Protein AF-A0A6I2Y6Q9-F1 (afdb_monomer_lite)

Secondary structure (DSSP, 8-state):
---------------HHHHHHHHHHHHHHHHHHHHHHH-TTSHHHHHHHHHHHHHHHTT---S-HHHHHHHHHHHHHHHHHHHHHHHHHHHHTT-SSS-SS--TTHHHHHHHHHHHHHHHH-TT--HHHHHHHHHHHHHHSTTHHHHS-TTSHHHHSPPPHHHHHHHHHHHT-B-TTS-BSS----TT---HHHHHHHHHS-HHHHHHS--PPPPHHHHHHHHHHHTGGG-

Radius of gyration: 20.03 Å; chains: 1; bounding box: 67×50×48 Å

Sequence (231 aa):
MSEFETAAAVGARATPSLAKDLQSRVKSLAADLRTSSDDPASEWGRELQAEYRTASERGRTGFSWSEWRDGEVDLAAVAWVLATVFIRFCEDNDLIDGPWITGEGRRHGQAADNETEFYRAEPSRNARDWLRAGFEALAALPAGKALLDRHNLVWRAPIGADAAQQLLSFWRTQNADGTLAYDFTDASLDTRFLGDLYQDLSDFAKKKYALLQTPVFVEEFILDRTLTPAI

Structure (mmCIF, N/CA/C/O backbone):
data_AF-A0A6I2Y6Q9-F1
#
_entry.id   AF-A0A6I2Y6Q9-F1
#
loop_
_atom_site.group_PDB
_atom_site.id
_atom_site.type_symbol
_atom_site.label_atom_id
_atom_site.label_alt_id
_atom_site.label_comp_id
_atom_site.label_asym_id
_atom_site.label_entity_id
_atom_site.label_seq_id
_atom_site.pdbx_PDB_ins_code
_atom_site.Cartn_x
_atom_site.Cartn_y
_atom_site.Cartn_z
_atom_site.occupancy
_atom_site.B_iso_or_equiv
_atom_site.auth_seq_id
_atom_site.auth_comp_id
_atom_site.auth_asym_id
_atom_site.auth_atom_id
_atom_site.pdbx_PDB_model_num
ATOM 1 N N . MET A 1 1 ? -45.417 -5.546 20.087 1.00 33.47 1 MET A N 1
ATOM 2 C CA . MET A 1 1 ? -45.430 -5.667 18.612 1.00 33.47 1 MET A CA 1
ATOM 3 C C . MET A 1 1 ? -45.178 -4.278 18.058 1.00 33.47 1 MET A C 1
ATOM 5 O O . MET A 1 1 ? -45.905 -3.397 18.474 1.00 33.47 1 MET A O 1
ATOM 9 N N . SER A 1 2 ? -44.237 -3.966 17.178 1.00 37.19 2 SER A N 1
ATOM 10 C CA . SER A 1 2 ? -43.049 -4.633 16.638 1.00 37.19 2 SER A CA 1
ATOM 11 C C . SER A 1 2 ? -42.462 -3.577 15.690 1.00 37.19 2 SER A C 1
ATOM 13 O O . SER A 1 2 ? -42.833 -3.558 14.523 1.00 37.19 2 SER A O 1
ATOM 15 N N . GLU A 1 3 ? -41.632 -2.663 16.187 1.00 33.34 3 GLU A N 1
ATOM 16 C CA . GLU A 1 3 ? -40.892 -1.710 15.345 1.00 33.34 3 GLU A CA 1
ATOM 17 C C . GLU A 1 3 ? -39.452 -2.214 15.221 1.00 33.34 3 GLU A C 1
ATOM 19 O O . GLU A 1 3 ? -38.539 -1.744 15.888 1.00 33.34 3 GLU A O 1
ATOM 24 N N . PHE A 1 4 ? -39.276 -3.263 14.416 1.00 35.34 4 PHE A N 1
ATOM 25 C CA . PHE A 1 4 ? -37.981 -3.606 13.834 1.00 35.34 4 PHE A CA 1
ATOM 26 C C . PHE A 1 4 ? -37.993 -3.055 12.414 1.00 35.34 4 PHE A C 1
ATOM 28 O O . PHE A 1 4 ? -38.345 -3.738 11.451 1.00 35.34 4 PHE A O 1
ATOM 35 N N . GLU A 1 5 ? -37.685 -1.767 12.314 1.00 34.59 5 GLU A N 1
ATOM 36 C CA . GLU A 1 5 ? -37.384 -1.127 11.046 1.00 34.59 5 GL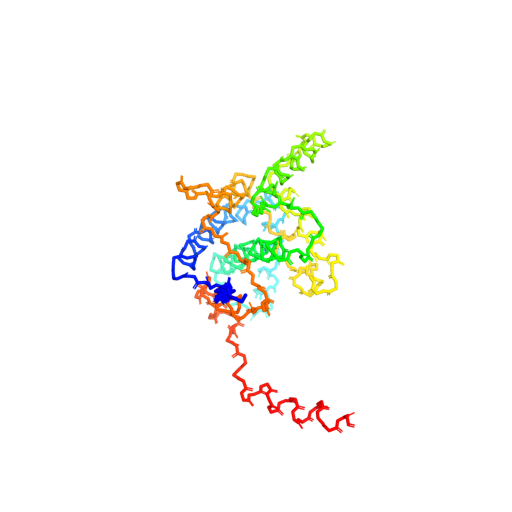U A CA 1
ATOM 37 C C . GLU A 1 5 ? -36.114 -1.791 10.505 1.00 34.59 5 GLU A C 1
ATOM 39 O O . GLU A 1 5 ? -35.052 -1.792 11.128 1.00 34.59 5 GLU A O 1
ATOM 44 N N . THR A 1 6 ? -36.278 -2.500 9.393 1.00 35.91 6 THR A N 1
ATOM 45 C CA . THR A 1 6 ? -35.225 -3.282 8.756 1.00 35.91 6 THR A CA 1
ATOM 46 C C . THR A 1 6 ? -34.225 -2.302 8.157 1.00 35.91 6 THR A C 1
ATOM 48 O O . THR A 1 6 ? -34.482 -1.728 7.100 1.00 35.91 6 THR A O 1
ATOM 51 N N . ALA A 1 7 ? -33.100 -2.085 8.841 1.00 35.91 7 ALA A N 1
ATOM 52 C CA . ALA A 1 7 ? -31.946 -1.417 8.260 1.00 35.91 7 ALA A CA 1
ATOM 53 C C . ALA A 1 7 ? -31.529 -2.217 7.019 1.00 35.91 7 ALA A C 1
ATOM 55 O O . ALA A 1 7 ? -31.051 -3.348 7.120 1.00 35.91 7 ALA A O 1
ATOM 56 N N . ALA A 1 8 ? -31.801 -1.667 5.838 1.00 34.16 8 ALA A N 1
ATOM 57 C CA . ALA A 1 8 ? -31.321 -2.228 4.590 1.00 34.16 8 ALA A CA 1
ATOM 58 C C . ALA A 1 8 ? -29.791 -2.299 4.669 1.00 34.16 8 ALA A C 1
ATOM 60 O O . ALA A 1 8 ? -29.143 -1.278 4.886 1.00 34.16 8 ALA A O 1
ATOM 61 N N . ALA A 1 9 ? -29.234 -3.502 4.524 1.00 38.25 9 ALA A N 1
ATOM 62 C CA . ALA A 1 9 ? -27.799 -3.718 4.446 1.00 38.25 9 ALA A CA 1
ATOM 63 C C . ALA A 1 9 ? -27.245 -2.905 3.267 1.00 38.25 9 ALA A C 1
ATOM 65 O O . ALA A 1 9 ? -27.446 -3.252 2.100 1.00 38.25 9 ALA A O 1
ATOM 66 N N . VAL A 1 10 ? -26.605 -1.777 3.566 1.00 43.25 10 VAL A N 1
ATOM 67 C CA . VAL A 1 10 ? -25.829 -1.027 2.585 1.00 43.25 10 VAL A CA 1
ATOM 68 C C . VAL A 1 10 ? -24.512 -1.781 2.465 1.00 43.25 10 VAL A C 1
ATOM 70 O O . VAL A 1 10 ? -23.636 -1.612 3.297 1.00 43.25 10 VAL A O 1
ATOM 73 N N . GLY A 1 11 ? -24.418 -2.683 1.485 1.00 46.94 11 GLY A N 1
ATOM 74 C CA . GLY A 1 11 ? -23.157 -3.361 1.178 1.00 46.94 11 GLY A CA 1
ATOM 75 C C . GLY A 1 11 ? -22.064 -2.353 0.819 1.00 46.94 11 GLY A C 1
ATOM 76 O O . GLY A 1 11 ? -22.367 -1.231 0.384 1.00 46.94 11 GLY A O 1
ATOM 77 N N . ALA A 1 12 ? -20.805 -2.754 0.974 1.00 55.62 12 ALA A N 1
ATOM 78 C CA . ALA A 1 12 ? -19.655 -1.919 0.662 1.00 55.62 12 ALA A CA 1
ATOM 79 C C . ALA A 1 12 ? -19.710 -1.531 -0.822 1.00 55.62 12 ALA A C 1
ATOM 81 O O . ALA A 1 12 ? -19.534 -2.353 -1.721 1.00 55.62 12 ALA A O 1
ATOM 82 N N . ARG A 1 13 ? -19.995 -0.258 -1.111 1.00 55.09 13 ARG A N 1
ATOM 83 C CA . ARG A 1 13 ? -20.011 0.255 -2.485 1.00 55.09 13 ARG A CA 1
ATOM 84 C C . ARG A 1 13 ? -18.780 1.106 -2.711 1.00 55.09 13 ARG A C 1
ATOM 86 O O . ARG A 1 13 ? -18.601 2.127 -2.049 1.00 55.09 13 ARG A O 1
ATOM 93 N N . ALA A 1 14 ? -17.988 0.747 -3.719 1.00 53.41 14 ALA A N 1
ATOM 94 C CA . ALA A 1 14 ? -17.041 1.680 -4.307 1.00 53.41 14 ALA A CA 1
ATOM 95 C C . ALA A 1 14 ? -17.833 2.871 -4.861 1.00 53.41 14 ALA A C 1
ATOM 97 O O . ALA A 1 14 ? -18.489 2.796 -5.901 1.00 53.41 14 ALA A O 1
ATOM 98 N N . THR A 1 15 ? -17.832 3.978 -4.128 1.00 64.12 15 THR A N 1
ATOM 99 C CA . THR A 1 15 ? -18.389 5.227 -4.632 1.00 64.12 15 THR A CA 1
ATOM 100 C C . THR A 1 15 ? -17.481 5.742 -5.753 1.00 64.12 15 THR A C 1
ATOM 102 O O . THR A 1 15 ? -16.261 5.568 -5.686 1.00 64.12 15 THR A O 1
ATOM 105 N N . PRO A 1 16 ? -18.017 6.421 -6.785 1.00 61.62 16 PRO A N 1
ATOM 106 C CA . PRO A 1 16 ? -17.189 7.039 -7.826 1.00 61.62 16 PRO A CA 1
ATOM 107 C C . PRO A 1 16 ? -16.109 7.990 -7.277 1.00 61.62 16 PRO A C 1
ATOM 109 O O . PRO A 1 16 ? -15.114 8.249 -7.952 1.00 61.62 16 PRO A O 1
ATOM 112 N N . SER A 1 17 ? -16.296 8.510 -6.057 1.00 82.19 17 SER A N 1
ATOM 113 C CA . SER A 1 17 ? -15.284 9.268 -5.319 1.00 82.19 17 SER A CA 1
ATOM 114 C C . SER A 1 17 ? -14.112 8.393 -4.870 1.00 82.19 17 SER A C 1
ATOM 116 O O . SER A 1 17 ? -12.978 8.737 -5.186 1.00 82.19 17 SER A O 1
ATOM 118 N N . LEU A 1 18 ? -14.356 7.230 -4.250 1.00 87.88 18 LEU A N 1
ATOM 119 C CA . LEU A 1 18 ? -13.289 6.340 -3.774 1.00 87.88 18 LEU A CA 1
ATOM 120 C C . LEU A 1 18 ? -12.337 5.929 -4.904 1.00 87.88 18 LEU A C 1
ATOM 122 O O . LEU A 1 18 ? -11.124 6.029 -4.745 1.00 87.88 18 LEU A O 1
ATOM 126 N N . ALA A 1 19 ? -12.864 5.501 -6.054 1.00 87.31 19 ALA A N 1
ATOM 127 C CA . ALA A 1 19 ? -12.026 5.078 -7.177 1.00 87.31 19 ALA A CA 1
ATOM 128 C C . ALA A 1 19 ? -11.101 6.212 -7.657 1.00 87.31 19 ALA A C 1
ATOM 130 O O . ALA A 1 19 ? -9.900 6.008 -7.834 1.00 87.31 19 ALA A O 1
ATOM 131 N N . LYS A 1 20 ? -11.632 7.436 -7.795 1.00 89.69 20 LYS A N 1
ATOM 132 C CA . LYS A 1 20 ? -10.838 8.626 -8.145 1.00 89.69 20 LYS A CA 1
ATOM 133 C C . LYS A 1 20 ? -9.789 8.964 -7.091 1.00 89.69 20 LYS A C 1
ATOM 135 O O . LYS A 1 20 ? -8.657 9.308 -7.437 1.00 89.69 20 LYS A O 1
ATOM 140 N N . ASP A 1 21 ? -10.154 8.873 -5.820 1.00 93.38 21 ASP A N 1
ATOM 141 C CA . ASP A 1 21 ? -9.253 9.201 -4.723 1.00 93.38 21 ASP A CA 1
ATOM 142 C C . ASP A 1 21 ? -8.105 8.187 -4.638 1.00 93.38 21 ASP A C 1
ATOM 144 O O . ASP A 1 21 ? -6.940 8.574 -4.510 1.00 93.38 21 ASP A O 1
ATOM 148 N N . LEU A 1 22 ? -8.398 6.897 -4.826 1.00 93.75 22 LEU A N 1
ATOM 149 C CA . LEU A 1 22 ? -7.390 5.842 -4.899 1.00 93.75 22 LEU A CA 1
ATOM 150 C C . LEU A 1 22 ? -6.510 5.963 -6.152 1.00 93.75 22 LEU A C 1
ATOM 152 O O . LEU A 1 22 ? -5.296 5.803 -6.044 1.00 93.75 22 LEU A O 1
ATOM 156 N N . GLN A 1 23 ? -7.059 6.330 -7.316 1.00 91.81 23 GLN A N 1
ATOM 157 C CA . GLN A 1 23 ? -6.254 6.667 -8.501 1.00 91.81 23 GLN A CA 1
ATOM 158 C C . GLN A 1 23 ? -5.272 7.812 -8.206 1.00 91.81 23 GLN A C 1
ATOM 160 O O . GLN A 1 23 ? -4.139 7.808 -8.693 1.00 91.81 23 GLN A O 1
ATOM 165 N N . SER A 1 24 ? -5.672 8.798 -7.394 1.00 94.62 24 SER A N 1
ATOM 166 C CA . SER A 1 24 ? -4.753 9.844 -6.940 1.00 94.62 24 SER A CA 1
ATOM 167 C C . SER A 1 24 ? -3.642 9.276 -6.055 1.00 94.62 24 SER A C 1
ATOM 169 O O . SER A 1 24 ? -2.496 9.701 -6.199 1.00 94.62 24 SER A O 1
ATOM 171 N N . ARG A 1 25 ? -3.943 8.308 -5.177 1.00 96.38 25 ARG A N 1
ATOM 172 C CA . ARG A 1 25 ? -2.918 7.626 -4.367 1.00 96.38 25 ARG A CA 1
ATOM 173 C C . ARG A 1 25 ? -1.954 6.827 -5.237 1.00 96.38 25 ARG A C 1
ATOM 175 O O . ARG A 1 25 ? -0.750 6.963 -5.050 1.00 96.38 25 ARG A O 1
ATOM 182 N N . VAL A 1 26 ? -2.451 6.091 -6.235 1.00 95.25 26 VAL A N 1
ATOM 183 C CA . VAL A 1 26 ? -1.611 5.369 -7.208 1.00 95.25 26 VAL A CA 1
ATOM 184 C C . VAL A 1 26 ? -0.633 6.327 -7.891 1.00 95.25 26 VAL A C 1
ATOM 186 O O . VAL A 1 26 ? 0.558 6.045 -7.935 1.00 95.25 26 VAL A O 1
ATOM 189 N N . LYS A 1 27 ? -1.092 7.498 -8.353 1.00 95.38 27 LYS A N 1
ATOM 190 C CA . LYS A 1 27 ? -0.213 8.505 -8.981 1.00 95.38 27 LYS A CA 1
ATOM 191 C C . LYS A 1 27 ? 0.884 9.003 -8.039 1.00 95.38 27 LYS A C 1
ATOM 193 O O . LYS A 1 27 ? 2.033 9.126 -8.458 1.00 95.38 27 LYS A O 1
ATOM 198 N N . SER A 1 28 ? 0.543 9.284 -6.781 1.00 96.75 28 SER A N 1
ATOM 199 C CA . SER A 1 28 ? 1.519 9.713 -5.773 1.00 96.75 28 SER A CA 1
ATOM 200 C C . SER A 1 28 ? 2.552 8.624 -5.478 1.00 96.75 28 SER A C 1
ATOM 202 O O . SER A 1 28 ? 3.745 8.914 -5.454 1.00 96.75 28 SER A O 1
ATOM 204 N N . LEU A 1 29 ? 2.115 7.372 -5.319 1.00 97.50 29 LEU A N 1
ATOM 205 C CA . LEU A 1 29 ? 3.015 6.242 -5.089 1.00 97.50 29 LEU A CA 1
ATOM 206 C C . LEU A 1 29 ? 3.893 5.955 -6.311 1.00 97.50 29 LEU A C 1
ATOM 208 O O . LEU A 1 29 ? 5.076 5.684 -6.154 1.00 97.50 29 LEU A O 1
ATOM 212 N N . ALA A 1 30 ? 3.359 6.066 -7.527 1.00 96.50 30 ALA A N 1
ATOM 213 C CA . ALA A 1 30 ? 4.140 5.904 -8.750 1.00 96.50 30 ALA A CA 1
ATOM 214 C C . ALA A 1 30 ? 5.238 6.974 -8.868 1.00 96.50 30 ALA A C 1
ATOM 216 O O . ALA A 1 30 ? 6.342 6.682 -9.320 1.00 96.50 30 ALA A O 1
ATOM 217 N N . ALA A 1 31 ? 4.973 8.215 -8.450 1.00 96.81 31 ALA A N 1
ATOM 218 C CA . ALA A 1 31 ? 5.996 9.260 -8.416 1.00 96.81 31 ALA A CA 1
ATOM 219 C C . ALA A 1 31 ? 7.122 8.939 -7.415 1.00 96.81 31 ALA A C 1
ATOM 221 O O . ALA A 1 31 ? 8.295 9.078 -7.756 1.00 96.81 31 ALA A O 1
ATOM 222 N N . ASP A 1 32 ? 6.770 8.465 -6.220 1.00 97.75 32 ASP A N 1
ATOM 223 C CA . ASP A 1 32 ? 7.720 8.036 -5.186 1.00 97.75 32 ASP A CA 1
ATOM 224 C C . ASP A 1 32 ? 8.569 6.832 -5.640 1.00 97.75 32 ASP A C 1
ATOM 226 O O . ASP A 1 32 ? 9.802 6.883 -5.648 1.00 97.75 32 ASP A O 1
ATOM 230 N N . LEU A 1 33 ? 7.914 5.783 -6.140 1.00 97.75 33 LEU A N 1
ATOM 231 C CA . LEU A 1 33 ? 8.562 4.580 -6.661 1.00 97.75 33 LEU A CA 1
ATOM 232 C C . LEU A 1 33 ? 9.452 4.881 -7.868 1.00 97.75 33 LEU A C 1
ATOM 234 O O . LEU A 1 33 ? 10.513 4.274 -8.007 1.00 97.75 33 LEU A O 1
ATOM 238 N N . ARG A 1 34 ? 9.085 5.845 -8.719 1.00 97.06 34 ARG A N 1
ATOM 239 C CA . ARG A 1 34 ? 9.930 6.258 -9.846 1.00 97.06 34 ARG A CA 1
ATOM 240 C C . ARG A 1 34 ? 11.295 6.754 -9.370 1.00 97.06 34 ARG A C 1
ATOM 242 O O . ARG A 1 34 ? 12.301 6.350 -9.950 1.00 97.06 34 ARG A O 1
ATOM 249 N N . THR A 1 35 ? 11.346 7.529 -8.288 1.00 95.31 35 THR A N 1
ATOM 250 C CA . THR A 1 35 ? 12.614 7.957 -7.676 1.00 95.31 35 THR A CA 1
ATOM 251 C C . THR A 1 35 ? 13.449 6.758 -7.223 1.00 95.31 35 THR A C 1
ATOM 253 O O . THR A 1 35 ? 14.621 6.665 -7.574 1.00 95.31 35 THR A O 1
ATOM 256 N N . SER A 1 36 ? 12.838 5.798 -6.520 1.00 93.88 36 SER A N 1
ATOM 257 C CA . SER A 1 36 ? 13.524 4.575 -6.071 1.00 93.88 36 SER A CA 1
ATOM 258 C C . SER A 1 36 ? 14.014 3.709 -7.240 1.00 93.88 36 SER A C 1
ATOM 260 O O . SER A 1 36 ? 15.111 3.164 -7.194 1.00 93.88 36 SER A O 1
ATOM 262 N N . SER A 1 37 ? 13.231 3.606 -8.315 1.00 94.56 37 SER A N 1
ATOM 263 C CA . SER A 1 37 ? 13.577 2.798 -9.492 1.00 94.56 37 SER A CA 1
ATOM 264 C C . SER A 1 37 ? 14.757 3.353 -10.303 1.00 94.56 37 SER A C 1
ATOM 266 O O . SER A 1 37 ? 15.427 2.591 -10.997 1.00 94.56 37 SER A O 1
ATOM 268 N N . ASP A 1 38 ? 15.004 4.667 -10.230 1.00 91.38 38 ASP A N 1
ATOM 269 C CA . ASP A 1 38 ? 16.143 5.317 -10.890 1.00 91.38 38 ASP A CA 1
ATOM 270 C C . ASP A 1 38 ? 17.395 5.358 -10.019 1.00 91.38 38 ASP A C 1
ATOM 272 O O . ASP A 1 38 ? 18.488 5.567 -10.545 1.00 91.38 38 ASP A O 1
ATOM 276 N N . ASP A 1 39 ? 17.256 5.172 -8.707 1.00 91.69 39 ASP A N 1
ATOM 277 C CA . ASP A 1 39 ? 18.373 5.236 -7.778 1.00 91.69 39 ASP A CA 1
ATOM 278 C C . ASP A 1 39 ? 19.236 3.959 -7.866 1.00 91.69 39 ASP A C 1
ATOM 280 O O . ASP A 1 39 ? 18.780 2.874 -7.494 1.00 91.69 39 ASP A O 1
ATOM 284 N N . PRO A 1 40 ? 20.514 4.044 -8.284 1.00 85.56 40 PRO A N 1
ATOM 285 C CA . PRO A 1 40 ? 21.409 2.886 -8.314 1.00 85.56 40 PRO A CA 1
ATOM 286 C C . PRO A 1 40 ? 21.700 2.299 -6.922 1.00 85.56 40 PRO A C 1
ATOM 288 O O . PRO A 1 40 ? 22.109 1.136 -6.811 1.00 85.56 40 PRO A O 1
ATOM 291 N N . ALA A 1 41 ? 21.518 3.087 -5.857 1.00 91.50 41 ALA A N 1
ATOM 292 C CA . ALA A 1 41 ? 21.642 2.626 -4.479 1.00 91.50 41 ALA A CA 1
ATOM 293 C C . ALA A 1 41 ? 20.411 1.826 -4.021 1.00 91.50 41 ALA A C 1
ATOM 295 O O . ALA A 1 41 ? 20.548 0.970 -3.138 1.00 91.50 41 ALA A O 1
ATOM 296 N N . SER A 1 42 ? 19.257 1.999 -4.671 1.00 94.25 42 SER A N 1
ATOM 297 C CA . SER A 1 42 ? 18.065 1.186 -4.432 1.00 94.25 42 SER A CA 1
ATOM 298 C C . SER A 1 42 ? 18.282 -0.250 -4.901 1.00 94.25 42 SER A C 1
ATOM 300 O O . SER A 1 42 ? 18.707 -0.513 -6.028 1.00 94.25 42 SER A O 1
ATOM 302 N N . GLU A 1 43 ? 17.985 -1.210 -4.027 1.00 94.44 43 GLU A N 1
ATOM 303 C CA . GLU A 1 43 ? 18.007 -2.633 -4.372 1.00 94.44 43 GLU A CA 1
ATOM 304 C C . GLU A 1 43 ? 17.030 -2.943 -5.505 1.00 94.44 43 GLU A C 1
ATOM 306 O O . GLU A 1 43 ? 17.423 -3.538 -6.507 1.00 94.44 43 GLU A O 1
ATOM 311 N N . TRP A 1 44 ? 15.805 -2.429 -5.406 1.00 95.06 44 TRP A N 1
ATOM 312 C CA . TRP A 1 44 ? 14.788 -2.613 -6.432 1.00 95.06 44 TRP A CA 1
ATOM 313 C C . TRP A 1 44 ? 15.179 -1.973 -7.769 1.00 95.06 44 TRP A C 1
ATOM 315 O O . TRP A 1 44 ? 15.002 -2.588 -8.819 1.00 95.06 44 TRP A O 1
ATOM 325 N N . GLY A 1 45 ? 15.793 -0.783 -7.750 1.00 95.44 45 GLY A N 1
ATOM 326 C CA . GLY A 1 45 ? 16.322 -0.148 -8.963 1.00 95.44 45 GLY A CA 1
ATOM 327 C C . GLY A 1 45 ? 17.364 -1.022 -9.674 1.00 95.44 45 GLY A C 1
ATOM 328 O O . GLY A 1 45 ? 17.310 -1.204 -10.894 1.00 95.44 45 GLY A O 1
ATOM 329 N N . ARG A 1 46 ? 18.279 -1.648 -8.917 1.00 95.38 46 ARG A N 1
ATOM 330 C CA . ARG A 1 46 ? 19.258 -2.601 -9.473 1.00 95.38 46 ARG A CA 1
ATOM 331 C C . ARG A 1 46 ? 18.605 -3.865 -10.029 1.00 95.38 46 ARG A C 1
ATOM 333 O O . ARG A 1 46 ? 19.027 -4.333 -11.088 1.00 95.38 46 ARG A O 1
ATOM 340 N N . GLU A 1 47 ? 17.601 -4.409 -9.344 1.00 94.12 47 GLU A N 1
ATOM 341 C CA . GLU A 1 47 ? 16.842 -5.568 -9.826 1.00 94.12 47 GLU A CA 1
ATOM 342 C C . GLU A 1 47 ? 16.135 -5.263 -11.149 1.00 94.12 47 GLU A C 1
ATOM 344 O O . GLU A 1 47 ? 16.323 -5.997 -12.119 1.00 94.12 47 GLU A O 1
ATOM 349 N N . LEU A 1 48 ? 15.409 -4.143 -11.231 1.00 94.88 48 LEU A N 1
ATOM 350 C CA . LEU A 1 48 ? 14.723 -3.720 -12.453 1.00 94.88 48 LEU A CA 1
ATOM 351 C C . LEU A 1 48 ? 15.698 -3.561 -13.625 1.00 94.88 48 LEU A C 1
ATOM 353 O O . LEU A 1 48 ? 15.417 -4.017 -14.731 1.00 94.88 48 LEU A O 1
ATOM 357 N N . GLN A 1 49 ? 16.871 -2.967 -13.394 1.00 95.00 49 GLN A N 1
ATOM 358 C CA . GLN A 1 49 ? 17.904 -2.836 -14.428 1.00 95.00 49 GLN A CA 1
ATOM 359 C C . GLN A 1 49 ? 18.401 -4.198 -14.936 1.00 95.00 49 GLN A C 1
ATOM 361 O O . GLN A 1 49 ? 18.636 -4.378 -16.136 1.00 95.00 49 GLN A O 1
ATOM 366 N N . ALA A 1 50 ? 18.572 -5.173 -14.040 1.00 94.31 50 ALA A N 1
ATOM 367 C CA . ALA A 1 50 ? 18.974 -6.529 -14.408 1.00 94.31 50 ALA A CA 1
ATOM 368 C C . ALA A 1 50 ? 17.866 -7.270 -15.179 1.00 94.31 50 ALA A C 1
ATOM 370 O O . ALA A 1 50 ? 18.145 -7.943 -16.180 1.00 94.31 50 ALA A O 1
ATOM 371 N N . GLU A 1 51 ? 16.611 -7.115 -14.755 1.00 92.50 51 GLU A N 1
ATOM 372 C CA . GLU A 1 51 ? 15.437 -7.674 -15.428 1.00 92.50 51 GLU A CA 1
ATOM 373 C C . GLU A 1 51 ? 15.260 -7.087 -16.832 1.00 92.50 51 GLU A C 1
ATOM 375 O O . GLU A 1 51 ? 15.131 -7.844 -17.798 1.00 92.50 51 GLU A O 1
ATOM 380 N N . TYR A 1 52 ? 15.350 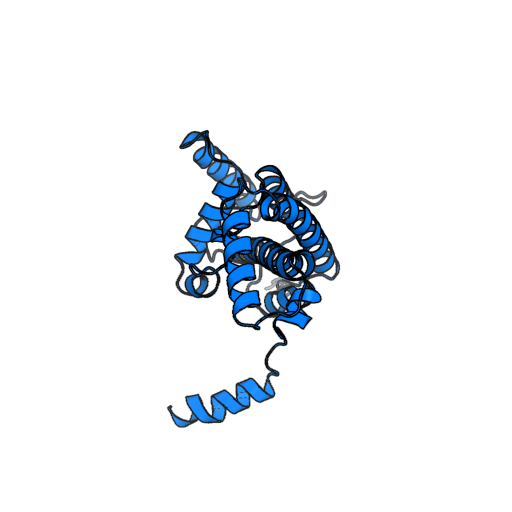-5.762 -16.975 1.00 93.50 52 TYR A N 1
ATOM 381 C CA . TYR A 1 52 ? 15.267 -5.085 -18.268 1.00 93.50 52 TYR A CA 1
ATOM 382 C C . TYR A 1 52 ? 16.370 -5.536 -19.222 1.00 93.50 52 TYR A C 1
ATOM 384 O O . TYR A 1 52 ? 16.088 -5.871 -20.374 1.00 93.50 52 TYR A O 1
ATOM 392 N N . ARG A 1 53 ? 17.621 -5.616 -18.748 1.00 94.62 53 ARG A N 1
ATOM 393 C CA . ARG A 1 53 ? 18.740 -6.114 -19.560 1.00 94.62 53 ARG A CA 1
ATOM 394 C C . ARG A 1 53 ? 18.465 -7.527 -20.065 1.00 94.62 53 ARG A C 1
ATOM 396 O O . ARG A 1 53 ? 18.566 -7.781 -21.260 1.00 94.62 53 ARG A O 1
ATOM 403 N N . THR A 1 54 ? 18.020 -8.411 -19.173 1.00 92.50 54 THR A N 1
ATOM 404 C CA . THR A 1 54 ? 17.664 -9.794 -19.519 1.00 92.50 54 THR A CA 1
ATOM 405 C C . THR A 1 54 ? 16.513 -9.852 -20.527 1.00 92.50 54 THR A C 1
ATOM 407 O O . THR A 1 54 ? 16.524 -10.676 -21.443 1.00 92.50 54 THR A O 1
ATOM 410 N N . ALA A 1 55 ? 15.494 -9.005 -20.367 1.00 86.31 55 ALA A N 1
ATOM 411 C CA . ALA A 1 55 ? 14.363 -8.934 -21.282 1.00 86.31 55 ALA A CA 1
ATOM 412 C C . ALA A 1 55 ? 14.785 -8.412 -22.665 1.00 86.31 55 ALA A C 1
ATOM 414 O O . ALA A 1 55 ? 14.3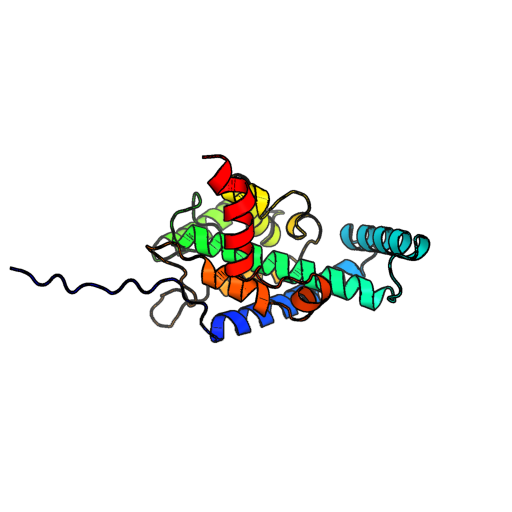56 -8.970 -23.675 1.00 86.31 55 ALA A O 1
ATOM 415 N N . SER A 1 56 ? 15.646 -7.394 -22.711 1.00 88.00 56 SER A N 1
ATOM 416 C CA . SER A 1 56 ? 16.159 -6.793 -23.945 1.00 88.00 56 SER A CA 1
ATOM 417 C C . SER A 1 56 ? 17.067 -7.758 -24.712 1.00 88.00 56 SER A C 1
ATOM 419 O O . SER A 1 56 ? 16.822 -8.024 -25.886 1.00 88.00 56 SER A O 1
ATOM 421 N N . GLU A 1 57 ? 18.037 -8.384 -24.037 1.00 91.62 57 GLU A N 1
ATOM 422 C CA . GLU A 1 57 ? 18.953 -9.372 -24.633 1.00 91.62 57 GLU A CA 1
ATOM 423 C C . GLU A 1 57 ? 18.210 -10.580 -25.220 1.00 91.62 57 GLU A C 1
ATOM 425 O O . GLU A 1 57 ? 18.628 -11.156 -26.222 1.00 91.62 57 GLU A O 1
ATOM 430 N N . ARG A 1 58 ? 17.079 -10.958 -24.613 1.00 91.12 58 ARG A N 1
ATOM 431 C CA . ARG A 1 58 ? 16.221 -12.057 -25.079 1.00 91.12 58 ARG A CA 1
ATOM 432 C C . ARG A 1 58 ? 15.147 -11.617 -26.078 1.00 91.12 58 ARG A C 1
ATOM 434 O O . ARG A 1 58 ? 14.292 -12.434 -26.415 1.00 91.12 58 ARG A O 1
ATOM 441 N N . GLY A 1 59 ? 15.136 -10.352 -26.503 1.00 86.81 59 GLY A N 1
ATOM 442 C CA . GLY A 1 59 ? 14.144 -9.808 -27.435 1.00 86.81 59 GLY A CA 1
ATOM 443 C C . GLY A 1 59 ? 12.701 -9.848 -26.915 1.00 86.81 59 GLY A C 1
ATOM 444 O O . GLY A 1 59 ? 11.765 -9.873 -27.707 1.00 86.81 59 GLY A O 1
ATOM 445 N N . ARG A 1 60 ? 12.501 -9.893 -25.590 1.00 81.50 60 ARG A N 1
ATOM 446 C CA . ARG A 1 60 ? 11.175 -9.955 -24.942 1.00 81.50 60 ARG A CA 1
ATOM 447 C C . ARG A 1 60 ? 10.525 -8.585 -24.766 1.00 81.50 60 ARG A C 1
ATOM 449 O O . ARG A 1 60 ? 9.350 -8.516 -24.426 1.00 81.50 60 ARG A O 1
ATOM 456 N N . THR A 1 61 ? 11.278 -7.508 -24.966 1.00 80.50 61 THR A N 1
ATOM 457 C CA . THR A 1 61 ? 10.772 -6.136 -24.926 1.00 80.50 61 THR A CA 1
ATOM 458 C C . THR A 1 61 ? 11.402 -5.311 -26.042 1.00 80.50 61 THR A C 1
ATOM 460 O O . THR A 1 61 ? 12.600 -5.425 -26.297 1.00 80.50 61 THR A O 1
ATOM 463 N N . GLY A 1 62 ? 10.582 -4.491 -26.701 1.00 88.12 62 GLY A N 1
ATOM 464 C CA . GLY A 1 62 ? 11.022 -3.448 -27.633 1.00 88.12 62 GLY A CA 1
ATOM 465 C C . GLY A 1 62 ? 10.958 -2.038 -27.038 1.00 88.12 62 GLY A C 1
ATOM 466 O O . GLY A 1 62 ? 11.253 -1.076 -27.738 1.00 88.12 62 GLY A O 1
ATOM 467 N N . PHE A 1 63 ? 10.546 -1.913 -25.774 1.00 89.00 63 PHE A N 1
ATOM 468 C CA . PHE A 1 63 ? 10.446 -0.633 -25.077 1.00 89.00 63 PHE A CA 1
ATOM 469 C C . PHE A 1 63 ? 11.818 -0.105 -24.668 1.00 89.00 63 PHE A C 1
ATOM 471 O O . PHE A 1 63 ? 12.728 -0.884 -24.375 1.00 89.00 63 PHE A O 1
ATOM 478 N N . SER A 1 64 ? 11.938 1.220 -24.582 1.00 94.12 64 SER A N 1
ATOM 479 C CA . SER A 1 64 ? 13.060 1.856 -23.892 1.00 94.12 64 SER A CA 1
ATOM 480 C C . SER A 1 64 ? 13.058 1.514 -22.395 1.00 94.12 64 SER A C 1
ATOM 482 O O . SER A 1 64 ? 12.036 1.106 -21.837 1.00 94.12 64 SER A O 1
ATOM 484 N N . TRP A 1 65 ? 14.196 1.721 -21.720 1.00 93.12 65 TRP A N 1
ATOM 485 C CA . TRP A 1 65 ? 14.307 1.528 -20.267 1.00 93.12 65 TRP A CA 1
ATOM 486 C C . TRP A 1 65 ? 13.221 2.296 -19.510 1.00 93.12 65 TRP A C 1
ATOM 488 O O . TRP A 1 65 ? 12.534 1.711 -18.679 1.00 93.12 65 TRP A O 1
ATOM 498 N N . SER A 1 66 ? 13.039 3.582 -19.823 1.00 94.06 66 SER A N 1
ATOM 499 C CA . SER A 1 66 ? 12.052 4.442 -19.167 1.00 94.06 66 SER A CA 1
ATOM 500 C C . SER A 1 66 ? 10.631 3.911 -19.328 1.00 94.06 66 SER A C 1
ATOM 502 O O . SER A 1 66 ? 9.938 3.762 -18.331 1.00 94.06 66 SER A O 1
ATOM 504 N N . GLU A 1 67 ? 10.225 3.548 -20.549 1.00 90.31 67 GLU A N 1
ATOM 505 C CA . GLU A 1 67 ? 8.877 3.024 -20.816 1.00 90.31 67 GLU A CA 1
ATOM 506 C C . GLU A 1 67 ? 8.635 1.675 -20.128 1.00 90.31 67 GLU A C 1
ATOM 508 O O . GLU A 1 67 ? 7.555 1.428 -19.591 1.00 90.31 67 GLU A O 1
ATOM 513 N N . TRP A 1 68 ? 9.638 0.792 -20.130 1.00 91.19 68 TRP A N 1
ATOM 514 C CA . TRP A 1 68 ? 9.532 -0.505 -19.468 1.00 91.19 68 TRP A CA 1
ATOM 515 C C . TRP A 1 68 ? 9.409 -0.341 -17.949 1.00 91.19 68 TRP A C 1
ATOM 517 O O . TRP A 1 68 ? 8.467 -0.865 -17.352 1.00 91.19 68 TRP A O 1
ATOM 527 N N . ARG A 1 69 ? 10.315 0.439 -17.346 1.00 93.69 69 ARG A N 1
ATOM 528 C CA . ARG A 1 69 ? 10.364 0.696 -15.904 1.00 93.69 69 ARG A CA 1
ATOM 529 C C . ARG A 1 69 ? 9.135 1.451 -15.413 1.00 93.69 69 ARG A C 1
ATOM 531 O O . ARG A 1 69 ? 8.637 1.117 -14.345 1.00 93.69 69 ARG A O 1
ATOM 538 N N . ASP A 1 70 ? 8.628 2.428 -16.169 1.00 91.06 70 ASP A N 1
ATOM 539 C CA . ASP A 1 70 ? 7.401 3.148 -15.803 1.00 91.06 70 ASP A CA 1
ATOM 540 C C . ASP A 1 70 ? 6.235 2.172 -15.656 1.00 91.06 70 ASP A C 1
ATOM 542 O O . ASP A 1 70 ? 5.433 2.286 -14.731 1.00 91.06 70 ASP A O 1
ATOM 546 N N . GLY A 1 71 ? 6.205 1.139 -16.499 1.00 88.94 71 GLY A N 1
ATOM 547 C CA . GLY A 1 71 ? 5.212 0.096 -16.371 1.00 88.94 71 GLY A CA 1
ATOM 548 C C . GLY A 1 71 ? 5.353 -0.785 -15.132 1.00 88.94 71 GLY A C 1
ATOM 549 O O . GLY A 1 71 ? 4.337 -1.221 -14.602 1.00 88.94 71 GLY A O 1
ATOM 550 N N . GLU A 1 72 ? 6.571 -1.059 -14.669 1.00 90.50 72 GLU A N 1
ATOM 551 C CA . GLU A 1 72 ? 6.794 -1.801 -13.418 1.00 90.50 72 GLU A CA 1
ATOM 552 C C . GLU A 1 72 ? 6.480 -0.939 -12.185 1.00 90.50 72 GLU A C 1
ATOM 554 O O . GLU A 1 72 ? 5.902 -1.421 -11.209 1.00 90.50 72 GLU A O 1
ATOM 559 N N . VAL A 1 73 ? 6.782 0.360 -12.256 1.00 94.44 73 VAL A N 1
ATOM 560 C CA . VAL A 1 73 ? 6.426 1.361 -11.240 1.00 94.44 73 VAL A CA 1
ATOM 561 C C . VAL A 1 73 ? 4.912 1.477 -11.074 1.00 94.44 73 VAL A C 1
ATOM 563 O O . VAL A 1 73 ? 4.422 1.447 -9.943 1.00 94.44 73 VAL A O 1
ATOM 566 N N . ASP A 1 74 ? 4.163 1.562 -12.174 1.00 90.69 74 ASP A N 1
ATOM 567 C CA . ASP A 1 74 ? 2.703 1.663 -12.131 1.00 90.69 74 ASP A CA 1
ATOM 568 C C . ASP A 1 74 ? 2.066 0.427 -11.478 1.00 90.69 74 ASP A C 1
ATOM 570 O O . ASP A 1 74 ? 1.137 0.552 -10.678 1.00 90.69 74 ASP A O 1
ATOM 574 N N . LEU A 1 75 ? 2.588 -0.771 -11.758 1.00 87.44 75 LEU A N 1
ATOM 575 C CA . LEU A 1 75 ? 2.103 -2.004 -11.129 1.00 87.44 75 LEU A CA 1
ATOM 576 C C . LEU A 1 75 ? 2.399 -2.046 -9.643 1.00 87.44 75 LEU A C 1
ATOM 578 O O . LEU A 1 75 ? 1.537 -2.446 -8.864 1.00 87.44 75 LEU A O 1
ATOM 582 N N . ALA A 1 76 ? 3.603 -1.637 -9.250 1.00 93.25 76 ALA A N 1
ATOM 583 C CA . ALA A 1 76 ? 3.977 -1.585 -7.850 1.00 93.25 76 ALA A CA 1
ATOM 584 C C . ALA A 1 76 ? 3.072 -0.607 -7.090 1.00 93.25 76 ALA A C 1
ATOM 586 O O . ALA A 1 76 ? 2.538 -0.962 -6.041 1.00 93.25 76 ALA A O 1
ATOM 587 N N . ALA A 1 77 ? 2.812 0.579 -7.646 1.00 94.88 77 ALA A N 1
ATOM 588 C CA . ALA A 1 77 ? 1.914 1.558 -7.039 1.00 94.88 77 ALA A CA 1
ATOM 589 C C . ALA A 1 77 ? 0.487 1.009 -6.861 1.00 94.88 77 ALA A C 1
ATOM 591 O O . ALA A 1 77 ? -0.103 1.151 -5.789 1.00 94.88 77 ALA A O 1
ATOM 592 N N . VAL A 1 78 ? -0.050 0.339 -7.887 1.00 91.25 78 VAL A N 1
ATOM 593 C CA . VAL A 1 78 ? -1.360 -0.327 -7.825 1.00 91.25 78 VAL A CA 1
ATOM 594 C C . VAL A 1 78 ? -1.373 -1.432 -6.766 1.00 91.25 78 VAL A C 1
ATOM 596 O O . VAL A 1 78 ? -2.305 -1.483 -5.965 1.00 91.25 78 VAL A O 1
ATOM 599 N N . ALA A 1 79 ? -0.336 -2.273 -6.712 1.00 91.31 79 ALA A N 1
ATOM 600 C CA . ALA A 1 79 ? -0.225 -3.357 -5.737 1.00 91.31 79 ALA A CA 1
ATOM 601 C C . ALA A 1 79 ? -0.245 -2.838 -4.290 1.00 91.31 79 ALA A C 1
ATOM 603 O O . ALA A 1 79 ? -0.984 -3.370 -3.464 1.00 91.31 79 ALA A O 1
ATOM 604 N N . TRP A 1 80 ? 0.498 -1.765 -3.997 1.00 96.50 80 TRP A N 1
ATOM 605 C CA . TRP A 1 80 ? 0.501 -1.125 -2.678 1.00 96.50 80 TRP A CA 1
ATOM 606 C C . TRP A 1 80 ? -0.870 -0.578 -2.283 1.00 96.50 80 TRP A C 1
ATOM 608 O O . TRP A 1 80 ? -1.340 -0.843 -1.176 1.00 96.50 80 TRP A O 1
ATOM 618 N N . VAL A 1 81 ? -1.532 0.159 -3.180 1.00 95.38 81 VAL A N 1
ATOM 619 C CA . VAL A 1 81 ? -2.866 0.707 -2.901 1.00 95.38 81 VAL A CA 1
ATOM 620 C C . VAL A 1 81 ? -3.864 -0.423 -2.658 1.00 95.38 81 VAL A C 1
ATOM 622 O O . VAL A 1 81 ? -4.546 -0.422 -1.634 1.00 95.38 81 VAL A O 1
ATOM 625 N N . LEU A 1 82 ? -3.904 -1.425 -3.536 1.00 90.62 82 LEU A N 1
ATOM 626 C CA . LEU A 1 82 ? -4.817 -2.560 -3.408 1.00 90.62 82 LEU A CA 1
ATOM 627 C C . LEU A 1 82 ? -4.592 -3.359 -2.130 1.00 90.62 82 LEU A C 1
ATOM 629 O O . LEU A 1 82 ? -5.562 -3.661 -1.443 1.00 90.62 82 LEU A O 1
ATOM 633 N N . ALA A 1 83 ? -3.343 -3.649 -1.764 1.00 92.75 83 ALA A N 1
ATOM 634 C CA . ALA A 1 83 ? -3.043 -4.352 -0.521 1.00 92.75 83 ALA A CA 1
ATOM 635 C C . ALA A 1 83 ? -3.654 -3.631 0.695 1.00 92.75 83 ALA A C 1
ATOM 637 O O . ALA A 1 83 ? -4.248 -4.274 1.558 1.00 92.75 83 ALA A O 1
ATOM 638 N N . THR A 1 84 ? -3.611 -2.292 0.726 1.00 95.81 84 THR A N 1
ATOM 639 C CA . THR A 1 84 ? -4.282 -1.530 1.792 1.00 95.81 84 THR A CA 1
ATOM 640 C C . THR A 1 84 ? -5.808 -1.570 1.713 1.00 95.81 84 THR A C 1
ATOM 642 O O . THR A 1 84 ? -6.445 -1.622 2.760 1.00 95.81 84 THR A O 1
ATOM 645 N N . VAL A 1 85 ? -6.405 -1.624 0.514 1.00 93.19 85 VAL A N 1
ATOM 646 C CA . VAL A 1 85 ? -7.858 -1.832 0.354 1.00 93.19 85 VAL A CA 1
ATOM 647 C C . VAL A 1 85 ? -8.281 -3.164 0.978 1.00 93.19 85 VAL A C 1
ATOM 649 O O . VAL A 1 85 ? -9.268 -3.200 1.706 1.00 93.19 85 VAL A O 1
ATOM 652 N N . PHE A 1 86 ? -7.526 -4.245 0.753 1.00 90.62 86 PHE A N 1
ATOM 653 C CA . PHE A 1 86 ? -7.843 -5.544 1.357 1.00 90.62 86 PHE A CA 1
ATOM 654 C C . PHE A 1 86 ? -7.720 -5.538 2.870 1.00 90.62 86 PHE A C 1
ATOM 656 O O . PHE A 1 86 ? -8.608 -6.058 3.534 1.00 90.62 86 PHE A O 1
ATOM 663 N N . ILE A 1 87 ? -6.661 -4.934 3.417 1.00 93.31 87 ILE A N 1
ATOM 664 C CA . ILE A 1 87 ? -6.537 -4.782 4.871 1.00 93.31 87 ILE A CA 1
ATOM 665 C C . ILE A 1 87 ? -7.757 -4.049 5.422 1.00 93.31 87 ILE A C 1
ATOM 667 O O . ILE A 1 87 ? -8.385 -4.550 6.345 1.00 93.31 87 ILE A O 1
ATOM 671 N N . ARG A 1 88 ? -8.152 -2.925 4.813 1.00 93.00 88 ARG A N 1
ATOM 672 C CA . ARG A 1 88 ? -9.327 -2.155 5.240 1.00 93.00 88 ARG A CA 1
ATOM 673 C C . ARG A 1 88 ? -10.622 -2.957 5.162 1.00 93.00 88 ARG A C 1
ATOM 675 O O . ARG A 1 88 ? -11.380 -2.961 6.123 1.00 93.00 88 ARG A O 1
ATOM 682 N N . PHE A 1 89 ? -10.854 -3.669 4.060 1.00 90.44 89 PHE A N 1
ATOM 683 C CA . PHE A 1 89 ? -12.021 -4.539 3.923 1.00 90.44 89 PHE A CA 1
ATOM 684 C C . PHE A 1 89 ? -12.030 -5.635 4.995 1.00 90.44 89 PHE A C 1
ATOM 686 O O . PHE A 1 89 ? -13.061 -5.883 5.613 1.00 90.44 89 PHE A O 1
ATOM 693 N N . CYS A 1 90 ? -10.885 -6.268 5.261 1.00 90.94 90 CYS A N 1
ATOM 694 C CA . CYS A 1 90 ? -10.778 -7.275 6.308 1.00 90.94 90 CYS A CA 1
ATOM 695 C C . CYS A 1 90 ? -10.966 -6.687 7.713 1.00 90.94 90 CYS A C 1
ATOM 697 O O . CYS A 1 90 ? -11.585 -7.330 8.551 1.00 90.94 90 CYS A O 1
ATOM 699 N N . GLU A 1 91 ? -10.454 -5.488 7.983 1.00 91.31 91 GLU A N 1
ATOM 700 C CA . GLU A 1 91 ? -10.605 -4.805 9.271 1.00 91.31 91 GLU A CA 1
ATOM 701 C C . GLU A 1 91 ? -12.051 -4.432 9.576 1.00 91.31 91 GLU A C 1
ATOM 703 O O . GLU A 1 91 ? -12.489 -4.627 10.708 1.00 91.31 91 GLU A O 1
ATOM 708 N N . ASP A 1 92 ? -12.766 -3.894 8.587 1.00 90.38 92 ASP A N 1
ATOM 709 C CA . ASP A 1 92 ? -14.149 -3.429 8.747 1.00 90.38 92 ASP A CA 1
ATOM 710 C C . ASP A 1 92 ? -15.140 -4.599 8.852 1.00 90.38 92 ASP A C 1
ATOM 712 O O . ASP A 1 92 ? -16.235 -4.443 9.378 1.00 90.38 92 ASP A O 1
ATOM 716 N N . ASN A 1 93 ? -14.738 -5.791 8.400 1.00 89.75 93 ASN A N 1
ATOM 717 C CA . ASN A 1 93 ? -15.555 -7.005 8.433 1.00 89.75 93 ASN A CA 1
ATOM 718 C C . ASN A 1 93 ? -15.035 -8.069 9.417 1.00 89.75 93 ASN A C 1
ATOM 720 O O . ASN A 1 93 ? -15.432 -9.230 9.327 1.00 89.75 93 ASN A O 1
ATOM 724 N N . ASP A 1 94 ? -14.131 -7.695 10.331 1.00 89.44 94 ASP A N 1
ATOM 725 C CA . ASP A 1 94 ? -13.548 -8.580 11.353 1.00 89.44 94 ASP A CA 1
ATOM 726 C C . ASP A 1 94 ? -12.932 -9.886 10.787 1.00 89.44 94 ASP A C 1
ATOM 728 O O . ASP A 1 94 ? -12.974 -10.948 11.409 1.00 89.44 94 ASP A O 1
ATOM 732 N N . LEU A 1 95 ? -12.331 -9.815 9.594 1.00 89.56 95 LEU A N 1
ATOM 733 C CA . LEU A 1 95 ? -11.703 -10.948 8.895 1.00 89.56 95 LEU A CA 1
ATOM 734 C C . LEU A 1 95 ? -10.195 -11.080 9.165 1.00 89.56 95 LEU A C 1
ATOM 736 O O . LEU A 1 95 ? -9.564 -12.015 8.669 1.00 89.56 95 LEU A O 1
ATOM 740 N N . ILE A 1 96 ? -9.605 -10.137 9.902 1.00 90.38 96 ILE A N 1
ATOM 741 C CA . ILE A 1 96 ? -8.191 -10.134 10.288 1.00 90.38 96 ILE A CA 1
ATOM 742 C C . ILE A 1 96 ? -8.039 -9.763 11.765 1.00 90.38 96 ILE A C 1
ATOM 744 O O . ILE A 1 96 ? -8.791 -8.943 12.303 1.00 90.38 96 ILE A O 1
ATOM 748 N N . ASP A 1 97 ? -7.049 -10.371 12.416 1.00 85.88 97 ASP A N 1
ATOM 749 C CA . ASP A 1 97 ? -6.747 -10.104 13.816 1.00 85.88 97 ASP A CA 1
ATOM 750 C C . ASP A 1 97 ? -6.189 -8.690 14.003 1.00 85.88 97 ASP A C 1
ATOM 752 O O . ASP A 1 97 ? -5.159 -8.315 13.433 1.00 85.88 97 ASP A O 1
ATOM 756 N N . GLY A 1 98 ? -6.877 -7.934 14.863 1.00 78.44 98 GLY A N 1
ATOM 757 C CA . GLY A 1 98 ? -6.537 -6.562 15.222 1.00 78.44 98 GLY A CA 1
ATOM 758 C C . GLY A 1 98 ? -6.835 -5.536 14.120 1.00 78.44 98 GLY A C 1
ATOM 759 O O . GLY A 1 98 ? -7.035 -5.878 12.955 1.00 78.44 98 GLY A O 1
ATOM 760 N N . PRO A 1 99 ? -6.904 -4.247 14.476 1.00 89.38 99 PRO A N 1
ATOM 761 C CA . PRO A 1 99 ? -6.829 -3.181 13.495 1.00 89.38 99 PRO A CA 1
ATOM 762 C C . PRO A 1 99 ? -5.360 -2.773 13.274 1.00 89.38 99 PRO A C 1
ATOM 764 O O . PRO A 1 99 ? -4.608 -2.546 14.226 1.00 89.38 99 PRO A O 1
ATOM 767 N N . TRP A 1 100 ? -4.962 -2.692 12.007 1.00 94.75 100 TRP A N 1
ATOM 768 C CA . TRP A 1 100 ? -3.637 -2.319 11.510 1.00 94.75 100 TRP A CA 1
ATOM 769 C C . TRP A 1 100 ? -3.635 -0.880 10.977 1.00 94.75 100 TRP A C 1
ATOM 771 O O . TRP A 1 100 ? -2.914 -0.008 11.457 1.00 94.75 100 TRP A O 1
ATOM 781 N N . ILE A 1 101 ? -4.471 -0.585 9.986 1.00 94.44 101 ILE A N 1
ATOM 782 C CA . ILE A 1 101 ? -4.590 0.739 9.383 1.00 94.44 101 ILE A CA 1
ATOM 783 C C . ILE A 1 101 ? -5.563 1.589 10.200 1.00 94.44 101 ILE A C 1
ATOM 785 O O . ILE A 1 101 ? -5.198 2.690 10.624 1.00 94.44 101 ILE A O 1
ATOM 789 N N . THR A 1 102 ? -6.789 1.102 10.415 1.00 90.62 102 THR A N 1
ATOM 790 C CA . THR A 1 102 ? -7.852 1.787 11.175 1.00 90.62 102 THR A CA 1
ATOM 791 C C . THR A 1 102 ? -9.010 0.808 11.472 1.00 90.62 102 THR A C 1
ATOM 793 O O . THR A 1 102 ? -8.827 -0.406 11.460 1.00 90.62 102 THR A O 1
ATOM 796 N N . GLY A 1 103 ? -10.196 1.319 11.799 1.00 76.38 103 GLY A N 1
ATOM 797 C CA . GLY A 1 103 ? -11.460 0.584 11.890 1.00 76.38 103 GLY A CA 1
ATOM 798 C C . GLY A 1 103 ? -12.542 1.441 12.550 1.00 76.38 103 GLY A C 1
ATOM 799 O O . GLY A 1 103 ? -12.233 2.484 13.126 1.00 76.38 103 GLY A O 1
ATOM 800 N N . GLU A 1 104 ? -13.807 1.030 12.482 1.00 72.00 104 GLU A N 1
ATOM 801 C CA . GLU A 1 104 ? -14.907 1.828 13.034 1.00 72.00 104 GLU A CA 1
ATOM 802 C C . GLU A 1 104 ? -14.841 1.954 14.575 1.00 72.00 104 GLU A C 1
ATOM 804 O O . GLU A 1 104 ? -14.398 1.056 15.306 1.00 72.00 104 GLU A O 1
ATOM 809 N N . GLY A 1 105 ? -15.277 3.106 15.095 1.00 79.50 105 GLY A N 1
ATOM 810 C CA . GLY A 1 105 ? -15.397 3.368 16.527 1.00 79.50 105 GLY A CA 1
ATOM 811 C C . GLY A 1 105 ? -14.084 3.174 17.292 1.00 79.50 105 GLY A C 1
ATOM 812 O O . GLY A 1 105 ? -13.104 3.889 17.087 1.00 79.50 105 GLY A O 1
ATOM 813 N N . ARG A 1 106 ? -14.060 2.204 18.217 1.00 81.56 106 ARG A N 1
ATOM 814 C CA . ARG A 1 106 ? -12.883 1.946 19.070 1.00 81.56 106 ARG A CA 1
ATOM 815 C C . ARG A 1 106 ? -11.694 1.364 18.299 1.00 81.56 106 ARG A C 1
ATOM 817 O O . ARG A 1 106 ? -10.566 1.514 18.768 1.00 81.56 106 ARG A O 1
ATOM 824 N N . ARG A 1 107 ? -11.921 0.727 17.143 1.00 84.19 107 ARG A N 1
ATOM 825 C CA . ARG A 1 107 ? -10.850 0.105 16.345 1.00 84.19 107 ARG A CA 1
ATOM 826 C C . ARG A 1 107 ? -9.899 1.149 15.751 1.00 84.19 107 ARG A C 1
ATOM 828 O O . ARG A 1 107 ? -8.707 0.879 15.648 1.00 84.19 107 ARG A O 1
ATOM 835 N N . HIS A 1 108 ? -10.385 2.360 15.464 1.00 85.69 108 HIS A N 1
ATOM 836 C CA . HIS A 1 108 ? -9.552 3.477 15.010 1.00 85.69 108 HIS A CA 1
ATOM 837 C C . HIS A 1 108 ? -8.430 3.805 16.007 1.00 85.69 108 HIS A C 1
ATOM 839 O O . HIS A 1 108 ? -7.258 3.842 15.639 1.00 85.69 108 HIS A O 1
ATOM 845 N N . GLY A 1 109 ? -8.784 3.995 17.284 1.00 87.38 109 GLY A N 1
ATOM 846 C CA . GLY A 1 109 ? -7.811 4.278 18.344 1.00 87.38 109 GLY A CA 1
ATOM 847 C C . GLY A 1 109 ? -6.864 3.104 18.591 1.00 87.38 109 GLY A C 1
ATOM 848 O O . GLY A 1 109 ? -5.660 3.299 18.704 1.00 87.38 109 GLY A O 1
ATOM 849 N N . GLN A 1 110 ? -7.391 1.876 18.568 1.00 91.69 110 GLN A N 1
ATOM 850 C CA . GLN A 1 110 ? -6.579 0.667 18.723 1.00 91.69 110 GLN A CA 1
ATOM 851 C C . GLN A 1 110 ? -5.519 0.519 17.624 1.00 91.69 110 GLN A C 1
ATOM 853 O O . GLN A 1 110 ? -4.403 0.117 17.929 1.00 91.69 110 GLN A O 1
ATOM 858 N N . ALA A 1 111 ? -5.820 0.874 16.369 1.00 93.06 111 ALA A N 1
ATOM 859 C CA . ALA A 1 111 ? -4.822 0.840 15.296 1.00 93.06 111 ALA A CA 1
ATOM 860 C C . ALA A 1 111 ? -3.648 1.789 15.580 1.00 93.06 111 ALA A C 1
ATOM 862 O O . ALA A 1 111 ? -2.493 1.431 15.364 1.00 93.06 111 ALA A O 1
ATOM 863 N N . ALA A 1 112 ? -3.943 2.993 16.082 1.00 91.44 112 ALA A N 1
ATOM 864 C CA . ALA A 1 112 ? -2.925 3.977 16.440 1.00 91.44 112 ALA A CA 1
ATOM 865 C C . ALA A 1 112 ? -2.088 3.532 17.653 1.00 91.44 112 ALA A C 1
ATOM 867 O O . ALA A 1 112 ? -0.871 3.741 17.677 1.00 91.44 112 ALA A O 1
ATOM 868 N N . ASP A 1 113 ? -2.719 2.886 18.635 1.00 94.12 113 ASP A N 1
ATOM 869 C CA . ASP A 1 113 ? -2.029 2.311 19.792 1.00 94.12 113 ASP A CA 1
ATOM 870 C C . ASP A 1 113 ? -1.102 1.160 19.368 1.00 94.12 113 ASP A C 1
ATOM 872 O O . ASP A 1 113 ? 0.072 1.151 19.746 1.00 94.12 113 ASP A O 1
ATOM 876 N N . ASN A 1 114 ? -1.588 0.243 18.522 1.00 95.25 114 ASN A N 1
ATOM 877 C CA . ASN A 1 114 ? -0.803 -0.874 17.987 1.00 95.25 114 ASN A CA 1
ATOM 878 C C . ASN A 1 114 ? 0.400 -0.379 17.167 1.00 95.25 114 ASN A C 1
ATOM 880 O O . ASN A 1 114 ? 1.516 -0.869 17.336 1.00 95.25 114 ASN A O 1
ATOM 884 N N . GLU A 1 115 ? 0.197 0.627 16.312 1.00 95.06 115 GLU A N 1
ATOM 885 C CA . GLU A 1 115 ? 1.277 1.258 15.546 1.00 95.06 115 GLU A CA 1
ATOM 886 C C . GLU A 1 115 ? 2.319 1.908 16.478 1.00 95.06 115 GLU A C 1
ATOM 888 O O . GLU A 1 115 ? 3.528 1.777 16.277 1.00 95.06 115 GLU A O 1
ATOM 893 N N . THR A 1 116 ? 1.865 2.575 17.543 1.00 95.00 116 THR A N 1
ATOM 894 C CA . THR A 1 116 ? 2.756 3.176 18.546 1.00 95.00 116 THR A CA 1
ATOM 895 C C . THR A 1 116 ? 3.582 2.112 19.268 1.00 95.00 116 THR A C 1
ATOM 897 O O . THR A 1 116 ? 4.777 2.308 19.508 1.00 95.00 116 THR A O 1
ATOM 900 N N . GLU A 1 117 ? 2.971 0.982 19.625 1.00 95.94 117 GLU A N 1
ATOM 901 C CA . GLU A 1 117 ? 3.670 -0.149 20.234 1.00 95.94 117 GLU A CA 1
ATOM 902 C C . GLU A 1 117 ? 4.705 -0.754 19.278 1.00 95.94 117 GLU A C 1
ATOM 904 O O . GLU A 1 117 ? 5.840 -1.007 19.691 1.00 95.94 117 GLU A O 1
ATOM 909 N N . PHE A 1 118 ? 4.364 -0.888 17.996 1.00 95.81 118 PHE A N 1
ATOM 910 C CA . PHE A 1 118 ? 5.272 -1.371 16.958 1.00 95.81 118 PHE A CA 1
ATOM 911 C C . PHE A 1 118 ? 6.544 -0.513 16.851 1.00 95.81 118 PHE A C 1
ATOM 913 O O . PHE A 1 118 ? 7.655 -1.045 16.900 1.00 95.81 118 PHE A O 1
ATOM 920 N N . TYR A 1 119 ? 6.416 0.817 16.807 1.00 96.19 119 TYR A N 1
ATOM 921 C CA . TYR A 1 119 ? 7.586 1.707 16.787 1.00 96.19 119 TYR A CA 1
ATOM 922 C C . TYR A 1 119 ? 8.333 1.750 18.120 1.00 96.19 119 TYR A C 1
ATOM 924 O O . TYR A 1 119 ? 9.548 1.941 18.143 1.00 96.19 119 TYR A O 1
ATOM 932 N N . ARG A 1 120 ? 7.640 1.563 19.249 1.00 96.69 120 ARG A N 1
ATOM 933 C CA . ARG A 1 120 ? 8.308 1.456 20.552 1.00 96.69 120 ARG A CA 1
ATOM 934 C C . ARG A 1 120 ? 9.190 0.207 20.620 1.00 96.69 120 ARG A C 1
ATOM 936 O O . ARG A 1 120 ? 10.262 0.274 21.218 1.00 96.69 120 ARG A O 1
ATOM 943 N N . ALA A 1 121 ? 8.746 -0.903 20.033 1.00 96.69 121 ALA A N 1
ATOM 944 C CA . ALA A 1 121 ? 9.503 -2.149 19.992 1.00 96.69 121 ALA A CA 1
ATOM 945 C C . ALA A 1 121 ? 10.761 -2.035 19.114 1.00 96.69 121 ALA A C 1
ATOM 947 O O . ALA A 1 121 ? 11.820 -2.529 19.502 1.00 96.69 121 ALA A O 1
ATOM 948 N N . GLU A 1 122 ? 10.675 -1.348 17.972 1.00 95.12 122 GLU A N 1
ATOM 949 C CA . GLU A 1 122 ? 11.819 -1.117 17.087 1.00 95.12 122 GLU A CA 1
ATOM 950 C C . GLU A 1 122 ? 11.815 0.320 16.519 1.00 95.12 122 GLU A C 1
ATOM 952 O O . GLU A 1 122 ? 11.230 0.571 15.464 1.00 95.12 122 GLU A O 1
ATOM 957 N N . PRO A 1 123 ? 12.499 1.283 17.177 1.00 94.81 123 PRO A N 1
ATOM 958 C CA . PRO A 1 123 ? 12.423 2.711 16.826 1.00 94.81 123 PRO A CA 1
ATOM 959 C C . PRO A 1 123 ? 12.959 3.106 15.444 1.00 94.81 123 PRO A C 1
ATOM 961 O O . PRO A 1 123 ? 12.779 4.246 15.024 1.00 94.81 123 PRO A O 1
ATOM 964 N N . SER A 1 124 ? 13.661 2.208 14.749 1.00 95.31 124 SER A N 1
ATOM 965 C CA . SER A 1 124 ? 14.125 2.420 13.371 1.00 95.31 124 SER A CA 1
ATOM 966 C C . SER A 1 124 ? 13.046 2.128 12.321 1.00 95.31 124 SER A C 1
ATOM 968 O O . SER A 1 124 ? 13.234 2.460 11.147 1.00 95.31 124 SER A O 1
ATOM 970 N N . ARG A 1 125 ? 11.931 1.505 12.721 1.00 97.12 125 ARG A N 1
ATOM 971 C CA . ARG A 1 125 ? 10.794 1.216 11.845 1.00 97.12 125 ARG A CA 1
ATOM 972 C C . ARG A 1 125 ? 10.022 2.480 11.502 1.00 97.12 125 ARG A C 1
ATOM 974 O O . ARG A 1 125 ? 10.041 3.471 12.223 1.00 97.12 125 ARG A O 1
ATOM 981 N N . ASN A 1 126 ? 9.334 2.427 10.371 1.00 97.06 126 ASN A N 1
ATOM 982 C CA . ASN A 1 126 ? 8.530 3.529 9.850 1.00 97.06 126 ASN A CA 1
ATOM 983 C C . ASN A 1 126 ? 7.191 3.015 9.290 1.00 97.06 126 ASN A C 1
ATOM 985 O O . ASN A 1 126 ? 6.927 1.812 9.278 1.00 97.06 126 ASN A O 1
ATOM 989 N N . ALA A 1 127 ? 6.371 3.930 8.769 1.00 97.31 127 ALA A N 1
ATOM 990 C CA . ALA A 1 127 ? 5.045 3.638 8.222 1.00 97.31 127 ALA A CA 1
ATOM 991 C C . ALA A 1 127 ? 5.022 2.540 7.147 1.00 97.31 127 ALA A C 1
ATOM 993 O O . ALA A 1 127 ? 4.063 1.770 7.074 1.00 97.31 127 ALA A O 1
ATOM 994 N N . ARG A 1 128 ? 6.073 2.416 6.322 1.00 97.88 128 ARG A N 1
ATOM 995 C CA . ARG A 1 128 ? 6.159 1.321 5.344 1.00 97.88 128 ARG A CA 1
ATOM 996 C C . ARG A 1 128 ? 6.259 -0.024 6.052 1.00 97.88 128 ARG A C 1
ATOM 998 O O . ARG A 1 128 ? 5.628 -0.983 5.619 1.00 97.88 128 ARG A O 1
ATOM 1005 N N . ASP A 1 129 ? 7.076 -0.104 7.098 1.00 98.00 129 ASP A N 1
ATOM 1006 C CA . ASP A 1 129 ? 7.247 -1.337 7.860 1.00 98.00 129 ASP A CA 1
ATOM 1007 C C . ASP A 1 129 ? 5.958 -1.730 8.588 1.00 98.00 129 ASP A C 1
ATOM 1009 O O . ASP A 1 129 ? 5.615 -2.908 8.606 1.00 98.00 129 ASP A O 1
ATOM 1013 N N . TRP A 1 130 ? 5.214 -0.750 9.111 1.00 97.69 130 TRP A N 1
ATOM 1014 C CA . TRP A 1 130 ? 3.903 -0.988 9.717 1.00 97.69 130 TRP A CA 1
ATOM 1015 C C . TRP A 1 130 ? 2.897 -1.567 8.712 1.00 97.69 130 TRP A C 1
ATOM 1017 O O . TRP A 1 130 ? 2.279 -2.600 8.970 1.00 97.69 130 TRP A O 1
ATOM 1027 N N . LEU A 1 131 ? 2.791 -0.966 7.521 1.00 97.75 131 LEU A N 1
ATOM 1028 C CA . LEU A 1 131 ? 1.947 -1.497 6.445 1.00 97.75 131 LEU A CA 1
ATOM 1029 C C . LEU A 1 131 ? 2.360 -2.917 6.041 1.00 97.75 131 LEU A C 1
ATOM 1031 O O . LEU A 1 131 ? 1.502 -3.781 5.878 1.00 97.75 131 LEU A O 1
ATOM 1035 N N . ARG A 1 132 ? 3.668 -3.180 5.921 1.00 97.31 132 ARG A N 1
ATOM 1036 C CA . ARG A 1 132 ? 4.179 -4.521 5.606 1.00 97.31 132 ARG A CA 1
ATOM 1037 C C . ARG A 1 132 ? 3.842 -5.542 6.686 1.00 97.31 132 ARG A C 1
ATOM 1039 O O . ARG A 1 132 ? 3.491 -6.658 6.327 1.00 97.31 132 ARG A O 1
ATOM 1046 N N . ALA A 1 133 ? 3.893 -5.176 7.964 1.00 96.50 133 ALA A N 1
ATOM 1047 C CA . ALA A 1 133 ? 3.474 -6.066 9.044 1.00 96.50 133 ALA A CA 1
ATOM 1048 C C . ALA A 1 133 ? 1.982 -6.435 8.922 1.00 96.50 133 ALA A C 1
ATOM 1050 O O . ALA A 1 133 ? 1.625 -7.608 9.031 1.00 96.50 133 ALA A O 1
ATOM 1051 N N . GLY A 1 134 ? 1.122 -5.469 8.575 1.00 95.69 134 GLY A N 1
ATOM 1052 C CA . GLY A 1 134 ? -0.284 -5.748 8.263 1.00 95.69 134 GLY A CA 1
ATOM 1053 C C . GLY A 1 134 ? -0.450 -6.663 7.046 1.00 95.69 134 GLY A C 1
ATOM 1054 O O . GLY A 1 134 ? -1.237 -7.609 7.071 1.00 95.69 134 GLY A O 1
ATOM 1055 N N . PHE A 1 135 ? 0.341 -6.448 5.993 1.00 95.56 135 PHE A N 1
ATOM 1056 C CA . PHE A 1 135 ? 0.358 -7.320 4.815 1.00 95.56 135 PHE A CA 1
ATOM 1057 C C . PHE A 1 135 ? 0.809 -8.745 5.152 1.00 95.56 135 PHE A C 1
ATOM 1059 O O . PHE A 1 135 ? 0.263 -9.697 4.603 1.00 95.56 135 PHE A O 1
ATOM 1066 N N . GLU A 1 136 ? 1.768 -8.912 6.063 1.00 95.31 136 GLU A N 1
ATOM 1067 C CA . GLU A 1 136 ? 2.215 -10.226 6.537 1.00 95.31 136 GLU A CA 1
ATOM 1068 C C . GLU A 1 136 ? 1.101 -10.931 7.320 1.00 95.31 136 GLU A C 1
ATOM 1070 O O . GLU A 1 136 ? 0.850 -12.117 7.092 1.00 95.31 136 GLU A O 1
ATOM 1075 N N . ALA A 1 137 ? 0.374 -10.200 8.170 1.00 94.06 137 ALA A N 1
ATOM 1076 C CA . ALA A 1 137 ? -0.788 -10.729 8.880 1.00 94.06 137 ALA A CA 1
ATOM 1077 C C . ALA A 1 137 ? -1.893 -11.186 7.914 1.00 94.06 137 ALA A C 1
ATOM 1079 O O . ALA A 1 137 ? -2.437 -12.280 8.069 1.00 94.06 137 ALA A O 1
ATOM 1080 N N . LEU A 1 138 ? -2.171 -10.410 6.862 1.00 90.69 138 LEU A N 1
ATOM 1081 C CA . LEU A 1 138 ? -3.114 -10.807 5.815 1.00 90.69 138 LEU A CA 1
ATOM 1082 C C . LEU A 1 138 ? -2.615 -12.026 5.029 1.00 90.69 138 LEU A C 1
ATOM 1084 O O . LEU A 1 138 ? -3.373 -12.969 4.810 1.00 90.69 138 LEU A O 1
ATOM 1088 N N . ALA A 1 139 ? -1.337 -12.054 4.644 1.00 90.75 139 ALA A N 1
ATOM 1089 C CA . ALA A 1 139 ? -0.732 -13.171 3.918 1.00 90.75 139 ALA A CA 1
ATOM 1090 C C . ALA A 1 139 ? -0.711 -14.481 4.731 1.00 90.75 139 ALA A C 1
ATOM 1092 O O . ALA A 1 139 ? -0.673 -15.569 4.151 1.00 90.75 139 ALA A O 1
ATOM 1093 N N . ALA A 1 140 ? -0.755 -14.403 6.064 1.00 90.75 140 ALA A N 1
ATOM 1094 C CA . ALA A 1 140 ? -0.852 -15.573 6.932 1.00 90.75 140 ALA A CA 1
ATOM 1095 C C . ALA A 1 140 ? -2.224 -16.270 6.842 1.00 90.75 140 ALA A C 1
ATOM 1097 O O . ALA A 1 140 ? -2.313 -17.486 7.059 1.00 90.75 140 ALA A O 1
ATOM 1098 N N . LEU A 1 141 ? -3.282 -15.541 6.468 1.00 86.69 141 LEU A N 1
ATOM 1099 C CA . LEU A 1 141 ? -4.631 -16.084 6.315 1.00 86.69 141 LEU A CA 1
ATOM 1100 C C . LEU A 1 141 ? -4.738 -16.972 5.061 1.00 86.69 141 LEU A C 1
ATOM 1102 O O . LEU A 1 141 ? -4.164 -16.639 4.021 1.00 86.69 141 LEU A O 1
ATOM 1106 N N . PRO A 1 142 ? -5.516 -18.076 5.085 1.00 80.75 142 PRO A N 1
ATOM 1107 C CA . PRO A 1 142 ? -5.664 -18.962 3.927 1.00 80.75 142 PRO A CA 1
ATOM 1108 C C . PRO A 1 142 ? -6.074 -18.242 2.634 1.00 80.75 142 PRO A C 1
ATOM 1110 O O . PRO A 1 142 ? -5.503 -18.525 1.584 1.00 80.75 142 PRO A O 1
ATOM 1113 N N . ALA A 1 143 ? -7.008 -17.289 2.720 1.00 75.31 143 ALA A N 1
ATOM 1114 C CA . ALA A 1 143 ? -7.464 -16.494 1.580 1.00 75.31 143 ALA A CA 1
ATOM 1115 C C . ALA A 1 143 ? -6.444 -15.422 1.142 1.00 75.31 143 ALA A C 1
ATOM 1117 O O . ALA A 1 143 ? -6.358 -15.102 -0.041 1.00 75.31 143 ALA A O 1
ATOM 1118 N N . GLY A 1 144 ? -5.633 -14.899 2.068 1.00 74.38 144 GLY A N 1
ATOM 1119 C CA . GLY A 1 144 ? -4.645 -13.854 1.784 1.00 74.38 144 GLY A CA 1
ATOM 1120 C C . GLY A 1 144 ? -3.346 -14.365 1.152 1.00 74.38 144 GLY A C 1
ATOM 1121 O O . GLY A 1 144 ? -2.646 -13.596 0.495 1.00 74.38 144 GLY A O 1
ATOM 1122 N N . LYS A 1 145 ? -3.045 -15.668 1.259 1.00 75.62 145 LYS A N 1
ATOM 1123 C CA . LYS A 1 145 ? -1.832 -16.283 0.678 1.00 75.62 145 LYS A CA 1
ATOM 1124 C C . LYS A 1 145 ? -1.693 -16.083 -0.828 1.00 75.62 145 LYS A C 1
ATOM 1126 O O . LYS A 1 145 ? -0.585 -15.876 -1.310 1.00 75.62 145 LYS A O 1
ATOM 1131 N N . ALA A 1 146 ? -2.796 -16.199 -1.566 1.00 72.88 146 ALA A N 1
ATOM 1132 C CA . ALA A 1 146 ? -2.787 -16.016 -3.017 1.00 72.88 146 ALA A CA 1
ATOM 1133 C C . ALA A 1 146 ? -2.705 -14.533 -3.407 1.00 72.88 146 ALA A C 1
ATOM 1135 O O . ALA A 1 146 ? -2.162 -14.200 -4.455 1.00 72.88 146 ALA A O 1
ATOM 1136 N N . LEU A 1 147 ? -3.228 -13.648 -2.556 1.00 76.56 147 LEU A N 1
ATOM 1137 C CA . LEU A 1 147 ? -3.268 -12.212 -2.796 1.00 76.56 147 LEU A CA 1
ATOM 1138 C C . LEU A 1 147 ? -1.895 -11.551 -2.595 1.00 76.56 147 LEU A C 1
ATOM 1140 O O . LEU A 1 147 ? -1.469 -10.719 -3.398 1.00 76.56 147 LEU A O 1
ATOM 1144 N N . LEU A 1 148 ? -1.203 -11.923 -1.518 1.00 82.88 148 LEU A N 1
ATOM 1145 C CA . LEU A 1 148 ? 0.078 -11.350 -1.105 1.00 82.88 148 LEU A CA 1
ATOM 1146 C C . LEU A 1 148 ? 1.180 -12.409 -1.103 1.00 82.88 148 LEU A C 1
ATOM 1148 O O . LEU A 1 148 ? 1.915 -12.572 -0.128 1.00 82.88 148 LEU A O 1
ATOM 1152 N N . ASP A 1 149 ? 1.301 -13.140 -2.209 1.00 83.00 149 ASP A N 1
ATOM 1153 C CA . ASP A 1 149 ? 2.379 -14.108 -2.365 1.00 83.00 149 ASP A CA 1
ATOM 1154 C C . ASP A 1 149 ? 3.762 -13.425 -2.402 1.00 83.00 149 ASP A C 1
ATOM 1156 O O . ASP A 1 149 ? 3.890 -12.203 -2.489 1.00 83.00 149 ASP A O 1
ATOM 1160 N N . ARG A 1 150 ? 4.832 -14.226 -2.358 1.00 82.25 150 ARG A N 1
ATOM 1161 C CA . ARG A 1 150 ? 6.219 -13.721 -2.358 1.00 82.25 150 ARG A CA 1
ATOM 1162 C C . ARG A 1 150 ? 6.600 -12.895 -3.594 1.00 82.25 150 ARG A C 1
ATOM 1164 O O . ARG A 1 150 ? 7.625 -12.221 -3.567 1.00 82.25 150 ARG A O 1
ATOM 1171 N N . HIS A 1 151 ? 5.849 -13.016 -4.688 1.00 79.81 151 HIS A N 1
ATOM 1172 C CA . HIS A 1 151 ? 6.107 -12.307 -5.939 1.00 79.81 151 HIS A CA 1
ATOM 1173 C C . HIS A 1 151 ? 5.373 -10.969 -5.997 1.00 79.81 151 HIS A C 1
ATOM 1175 O O . HIS A 1 151 ? 5.679 -10.158 -6.872 1.00 79.81 151 HIS A O 1
ATOM 1181 N N . ASN A 1 152 ? 4.443 -10.717 -5.071 1.00 87.69 152 ASN A N 1
ATOM 1182 C CA . ASN A 1 152 ? 3.742 -9.449 -4.985 1.00 87.69 152 ASN A CA 1
ATOM 1183 C C . ASN A 1 152 ? 4.734 -8.284 -4.798 1.00 87.69 152 ASN A C 1
ATOM 1185 O O . ASN A 1 152 ? 5.675 -8.337 -4.000 1.00 87.69 152 ASN A O 1
ATOM 1189 N N . LEU A 1 153 ? 4.509 -7.207 -5.551 1.00 91.25 153 LEU A N 1
ATOM 1190 C CA . LEU A 1 153 ? 5.403 -6.055 -5.608 1.00 91.25 153 LEU A CA 1
ATOM 1191 C C . LEU A 1 153 ? 5.483 -5.283 -4.288 1.00 91.25 153 LEU A C 1
ATOM 1193 O O . LEU A 1 153 ? 6.484 -4.606 -4.074 1.00 91.25 153 LEU A O 1
ATOM 1197 N N . VAL A 1 154 ? 4.527 -5.437 -3.364 1.00 94.25 154 VAL A N 1
ATOM 1198 C CA . VAL A 1 154 ? 4.634 -4.826 -2.023 1.00 94.25 154 VAL A CA 1
ATOM 1199 C C . VAL A 1 154 ? 5.863 -5.305 -1.238 1.00 94.25 154 VAL A C 1
ATOM 1201 O O . VAL A 1 154 ? 6.355 -4.601 -0.357 1.00 94.25 154 VAL A O 1
ATOM 1204 N N . TRP A 1 155 ? 6.405 -6.479 -1.581 1.00 94.75 155 TRP A N 1
ATOM 1205 C CA . TRP A 1 155 ? 7.597 -7.041 -0.941 1.00 94.75 155 TRP A CA 1
ATOM 1206 C C . TRP A 1 155 ? 8.908 -6.580 -1.574 1.00 94.75 155 TRP A C 1
ATOM 1208 O O . TRP A 1 155 ? 9.922 -6.502 -0.879 1.00 94.75 155 TRP A O 1
ATOM 1218 N N . ARG A 1 156 ? 8.885 -6.282 -2.880 1.00 92.31 156 ARG A N 1
ATOM 1219 C CA . ARG A 1 156 ? 10.078 -6.014 -3.701 1.00 92.31 156 ARG A CA 1
ATOM 1220 C C . ARG A 1 156 ? 10.268 -4.543 -4.050 1.00 92.31 156 ARG A C 1
ATOM 1222 O O . ARG A 1 156 ? 11.401 -4.114 -4.207 1.00 92.31 156 ARG A O 1
ATOM 1229 N N . ALA A 1 157 ? 9.181 -3.784 -4.171 1.00 95.38 157 ALA A N 1
ATOM 1230 C CA . ALA A 1 157 ? 9.179 -2.385 -4.579 1.00 95.38 157 ALA A CA 1
ATOM 1231 C C . ALA A 1 157 ? 8.907 -1.486 -3.360 1.00 95.38 157 ALA A C 1
ATOM 1233 O O . ALA A 1 157 ? 7.747 -1.222 -3.035 1.00 95.38 157 ALA A O 1
ATOM 1234 N N . PRO A 1 158 ? 9.943 -1.043 -2.626 1.00 95.06 158 PRO A N 1
ATOM 1235 C CA . PRO A 1 158 ? 9.749 -0.283 -1.401 1.00 95.06 158 PRO A CA 1
ATOM 1236 C C . PRO A 1 158 ? 9.316 1.155 -1.707 1.00 95.06 158 PRO A C 1
ATOM 1238 O O . PRO A 1 158 ? 10.072 1.910 -2.318 1.00 95.06 158 PRO A O 1
ATOM 1241 N N . ILE A 1 159 ? 8.143 1.551 -1.206 1.00 97.81 159 ILE A N 1
ATOM 1242 C CA . ILE A 1 159 ? 7.736 2.964 -1.151 1.00 97.81 159 ILE A CA 1
ATOM 1243 C C . ILE A 1 159 ? 8.542 3.735 -0.091 1.00 97.81 159 ILE A C 1
ATOM 1245 O O . ILE A 1 159 ? 9.115 3.146 0.830 1.00 97.81 159 ILE A O 1
ATOM 1249 N N . GLY A 1 160 ? 8.609 5.055 -0.188 1.00 97.25 160 GLY A N 1
ATOM 1250 C CA . GLY A 1 160 ? 9.168 5.919 0.846 1.00 97.25 160 GLY A CA 1
ATOM 1251 C C . GLY A 1 160 ? 8.344 5.892 2.139 1.00 97.25 160 GLY A C 1
ATOM 1252 O O . GLY A 1 160 ? 7.138 5.635 2.124 1.00 97.25 160 GLY A O 1
ATOM 1253 N N . ALA A 1 161 ? 8.983 6.196 3.274 1.00 96.81 161 ALA A N 1
ATOM 1254 C CA . ALA A 1 161 ? 8.299 6.294 4.568 1.00 96.81 161 ALA A CA 1
ATOM 1255 C C . ALA A 1 161 ? 7.179 7.353 4.545 1.00 96.81 161 ALA A C 1
ATOM 1257 O O . ALA A 1 161 ? 6.075 7.093 5.019 1.00 96.81 161 ALA A O 1
ATOM 1258 N N . ASP A 1 162 ? 7.426 8.503 3.914 1.00 97.75 162 ASP A N 1
ATOM 1259 C CA . ASP A 1 162 ? 6.433 9.573 3.779 1.00 97.75 162 ASP A CA 1
ATOM 1260 C C . ASP A 1 162 ? 5.259 9.168 2.876 1.00 97.75 162 ASP A C 1
ATOM 1262 O O . ASP A 1 162 ? 4.108 9.499 3.165 1.00 97.75 162 ASP A O 1
ATOM 1266 N N . ALA A 1 163 ? 5.523 8.421 1.798 1.00 98.12 163 ALA A N 1
ATOM 1267 C CA . ALA A 1 163 ? 4.477 7.899 0.920 1.00 98.12 163 ALA A CA 1
ATOM 1268 C C . ALA A 1 163 ? 3.588 6.883 1.657 1.00 98.12 163 ALA A C 1
ATOM 1270 O O . ALA A 1 163 ? 2.361 6.935 1.546 1.00 98.12 163 ALA A O 1
ATOM 1271 N N . ALA A 1 164 ? 4.193 6.011 2.470 1.00 98.19 164 ALA A N 1
ATOM 1272 C CA . ALA A 1 164 ? 3.466 5.089 3.338 1.00 98.19 164 ALA A CA 1
ATOM 1273 C C . ALA A 1 164 ? 2.618 5.831 4.384 1.00 98.19 164 ALA A C 1
ATOM 1275 O O . ALA A 1 164 ? 1.445 5.503 4.569 1.00 98.19 164 ALA A O 1
ATOM 1276 N N . GLN A 1 165 ? 3.169 6.875 5.012 1.00 97.69 165 GLN A N 1
ATOM 1277 C CA . GLN A 1 165 ? 2.442 7.699 5.978 1.00 97.69 165 GLN A CA 1
ATOM 1278 C C . GLN A 1 165 ? 1.225 8.376 5.338 1.00 97.69 165 GLN A C 1
ATOM 1280 O O . GLN A 1 165 ? 0.141 8.376 5.915 1.00 97.69 165 GLN A O 1
ATOM 1285 N N . GLN A 1 166 ? 1.371 8.916 4.125 1.00 97.88 166 GLN A N 1
ATOM 1286 C CA . GLN A 1 166 ? 0.255 9.513 3.387 1.00 97.88 166 GLN A CA 1
ATOM 1287 C C . GLN A 1 166 ? -0.835 8.489 3.050 1.00 97.88 166 GLN A C 1
ATOM 1289 O O . GLN A 1 166 ? -2.017 8.837 3.062 1.00 97.88 166 GLN A O 1
ATOM 1294 N N . LEU A 1 167 ? -0.460 7.239 2.765 1.00 97.50 167 LEU A N 1
ATOM 1295 C CA . LEU A 1 167 ? -1.413 6.159 2.517 1.00 97.50 167 LEU A CA 1
ATOM 1296 C C . LEU A 1 167 ? -2.170 5.762 3.796 1.00 97.50 167 LEU A C 1
ATOM 1298 O O . LEU A 1 167 ? -3.385 5.587 3.745 1.00 97.50 167 LEU A O 1
ATOM 1302 N N . LEU A 1 168 ? -1.496 5.702 4.950 1.00 96.88 168 LEU A N 1
ATOM 1303 C CA . LEU A 1 168 ? -2.154 5.511 6.252 1.00 96.88 168 LEU A CA 1
ATOM 1304 C C . LEU A 1 168 ? -3.115 6.663 6.571 1.00 96.88 168 LEU A C 1
ATOM 1306 O O . LEU A 1 168 ? -4.276 6.435 6.909 1.00 96.88 168 LEU A O 1
ATOM 1310 N N . SER A 1 169 ? -2.652 7.908 6.430 1.00 95.88 169 SER A N 1
ATOM 1311 C CA . SER A 1 169 ? -3.467 9.100 6.681 1.00 95.88 169 SER A CA 1
ATOM 1312 C C . SER A 1 169 ? -4.694 9.167 5.776 1.00 95.88 169 SER A C 1
ATOM 1314 O O . SER A 1 169 ? -5.758 9.557 6.244 1.00 95.88 169 SER A O 1
ATOM 1316 N N . PHE A 1 170 ? -4.573 8.748 4.513 1.00 96.19 170 PHE A N 1
ATOM 1317 C CA . PHE A 1 170 ? -5.702 8.659 3.589 1.00 96.19 170 PHE A CA 1
ATOM 1318 C C . PHE A 1 170 ? -6.838 7.805 4.169 1.00 96.19 170 PHE A C 1
ATOM 1320 O O . PHE A 1 170 ? -7.966 8.285 4.271 1.00 96.19 170 PHE A O 1
ATOM 1327 N N . TRP A 1 171 ? -6.532 6.593 4.635 1.00 95.31 171 TRP A N 1
ATOM 1328 C CA . TRP A 1 171 ? -7.529 5.686 5.211 1.00 95.31 171 TRP A CA 1
ATOM 1329 C C . TRP A 1 171 ? -8.077 6.137 6.564 1.00 95.31 171 TRP A C 1
ATOM 1331 O O . TRP A 1 171 ? -9.206 5.807 6.914 1.00 95.31 171 TRP A O 1
ATOM 1341 N N . ARG A 1 172 ? -7.292 6.907 7.320 1.00 94.12 172 ARG A N 1
ATOM 1342 C CA . ARG A 1 172 ? -7.683 7.469 8.621 1.00 94.12 172 ARG A CA 1
ATOM 1343 C C . ARG A 1 172 ? -8.492 8.763 8.514 1.00 94.12 172 ARG A C 1
ATOM 1345 O O . ARG A 1 172 ? -8.829 9.342 9.542 1.00 94.12 172 ARG A O 1
ATOM 1352 N N . THR A 1 173 ? -8.794 9.228 7.303 1.00 92.75 173 THR A N 1
ATOM 1353 C CA . THR A 1 173 ? -9.617 10.424 7.096 1.00 92.75 173 THR A CA 1
ATOM 1354 C C . THR A 1 173 ? -11.008 10.211 7.691 1.00 92.75 173 THR A C 1
ATOM 1356 O O . THR A 1 173 ? -11.662 9.210 7.398 1.00 92.75 173 THR A O 1
ATOM 1359 N N . GLN A 1 174 ? -11.465 11.167 8.499 1.00 90.31 174 GLN A N 1
ATOM 1360 C CA . GLN A 1 174 ? -12.796 11.168 9.100 1.00 90.31 174 GLN A CA 1
ATOM 1361 C C . GLN A 1 174 ? -13.659 12.300 8.538 1.00 90.31 174 GLN A C 1
ATOM 1363 O O . GLN A 1 174 ? -13.161 13.380 8.208 1.00 90.31 174 GLN A O 1
ATOM 1368 N N . ASN A 1 175 ? -14.963 12.051 8.452 1.00 89.00 175 ASN A N 1
ATOM 1369 C CA . ASN A 1 175 ? -15.978 13.060 8.185 1.00 89.00 175 ASN A CA 1
ATOM 1370 C C . ASN A 1 175 ? -16.165 13.975 9.408 1.00 89.00 175 ASN A C 1
ATOM 1372 O O . ASN A 1 175 ? -15.658 13.715 10.500 1.00 89.00 175 ASN A O 1
ATOM 1376 N N . ALA A 1 176 ? -16.935 15.054 9.243 1.00 89.50 176 ALA A N 1
ATOM 1377 C CA . ALA A 1 176 ? -17.188 16.023 10.314 1.00 89.50 176 ALA A CA 1
ATOM 1378 C C . ALA A 1 176 ? -17.892 15.424 11.551 1.00 89.50 176 ALA A C 1
ATOM 1380 O O . ALA A 1 176 ? -17.803 15.989 12.638 1.00 89.50 176 ALA A O 1
ATOM 1381 N N . ASP A 1 177 ? -18.586 14.298 11.387 1.00 86.50 177 ASP A N 1
ATOM 1382 C CA . ASP A 1 177 ? -19.255 13.551 12.456 1.00 86.50 177 ASP A CA 1
ATOM 1383 C C . ASP A 1 177 ? -18.346 12.511 13.144 1.00 86.50 177 ASP A C 1
ATOM 1385 O O . ASP A 1 177 ? -18.782 11.839 14.077 1.00 86.50 177 ASP A O 1
ATOM 1389 N N . GLY A 1 178 ? -17.083 12.388 12.717 1.00 85.00 178 GLY A N 1
ATOM 1390 C CA . GLY A 1 178 ? -16.112 11.434 13.257 1.00 85.00 178 GLY A CA 1
ATOM 1391 C C . GLY A 1 178 ? -16.176 10.031 12.642 1.00 85.00 178 GLY A C 1
ATOM 1392 O O . GLY A 1 178 ? -15.374 9.175 13.019 1.00 85.00 178 GLY A O 1
ATOM 1393 N N . THR A 1 179 ? -17.079 9.778 11.688 1.00 87.38 179 THR A N 1
ATOM 1394 C CA . THR A 1 179 ? -17.102 8.519 10.921 1.00 87.38 179 THR A CA 1
ATOM 1395 C C . THR A 1 179 ? -1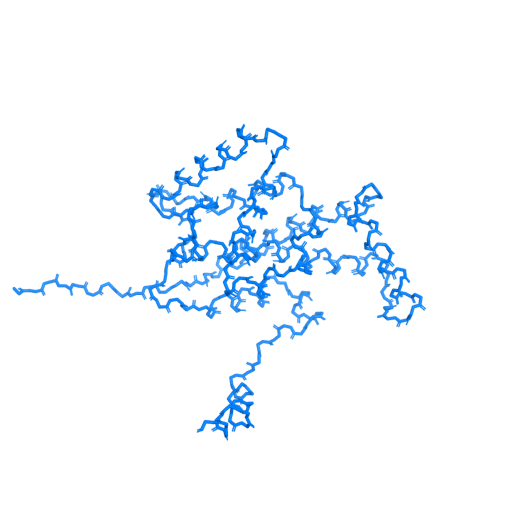5.938 8.462 9.936 1.00 87.38 179 THR A C 1
ATOM 1397 O O . THR A 1 179 ? -15.431 9.501 9.510 1.00 87.38 179 THR A O 1
ATOM 1400 N N . LEU A 1 180 ? -15.484 7.262 9.562 1.00 89.44 180 LEU A N 1
ATOM 1401 C CA . LEU A 1 180 ? -14.460 7.129 8.524 1.00 89.44 180 LEU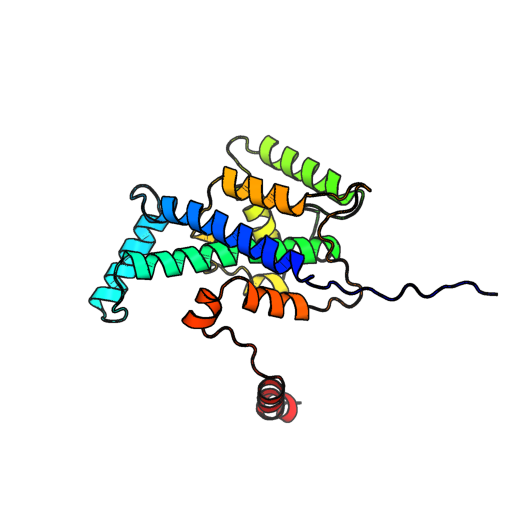 A CA 1
ATOM 1402 C C . LEU A 1 180 ? -15.019 7.599 7.177 1.00 89.44 180 LEU A C 1
ATOM 1404 O O . LEU A 1 180 ? -16.150 7.290 6.815 1.00 89.44 180 LEU A O 1
ATOM 1408 N N . ALA A 1 181 ? -14.203 8.326 6.413 1.00 90.31 181 ALA A N 1
ATOM 1409 C CA . ALA A 1 181 ? -14.576 8.779 5.074 1.00 90.31 181 ALA A CA 1
ATOM 1410 C C . ALA A 1 181 ? -14.827 7.603 4.111 1.00 90.31 181 ALA A C 1
ATOM 1412 O O . ALA A 1 181 ? -15.606 7.732 3.167 1.00 90.31 181 ALA A O 1
ATOM 1413 N N . TYR A 1 182 ? -14.178 6.462 4.366 1.00 89.81 182 TYR A N 1
ATOM 1414 C CA . TYR A 1 182 ? -14.333 5.225 3.609 1.00 89.81 182 TYR A CA 1
ATOM 1415 C C . TYR A 1 182 ? -14.577 4.057 4.571 1.00 89.81 182 TYR A C 1
ATOM 1417 O O . TYR A 1 182 ? -13.682 3.671 5.329 1.00 89.81 182 TYR A O 1
ATOM 1425 N N . ASP A 1 183 ? -15.790 3.519 4.514 1.00 87.56 183 ASP A N 1
ATOM 1426 C CA . ASP A 1 183 ? -16.268 2.383 5.300 1.00 87.56 183 ASP A CA 1
ATOM 1427 C C . ASP A 1 183 ? -16.577 1.212 4.358 1.00 87.56 183 ASP A C 1
ATOM 1429 O O . ASP A 1 183 ? -17.271 1.382 3.349 1.00 87.56 183 ASP A O 1
ATOM 1433 N N . PHE A 1 184 ? -16.014 0.044 4.664 1.00 88.44 184 PHE A N 1
ATOM 1434 C CA . PHE A 1 184 ? -16.211 -1.191 3.912 1.00 88.44 184 PHE A CA 1
ATOM 1435 C C . PHE A 1 184 ? -17.027 -2.248 4.664 1.00 88.44 184 PHE A C 1
ATOM 1437 O O . PHE A 1 184 ? -17.026 -3.409 4.250 1.00 88.44 184 PHE A O 1
ATOM 1444 N N . THR A 1 185 ? -17.720 -1.879 5.740 1.00 88.06 185 THR A N 1
ATOM 1445 C CA . THR A 1 185 ? -18.604 -2.789 6.475 1.00 88.06 185 THR A CA 1
ATOM 1446 C C . THR A 1 185 ? -19.674 -3.359 5.539 1.00 88.06 185 THR A C 1
ATOM 1448 O O . THR A 1 185 ? -20.464 -2.624 4.947 1.00 88.06 185 THR A O 1
ATOM 1451 N N . ASP A 1 186 ? -19.710 -4.683 5.390 1.00 84.50 186 ASP A N 1
ATOM 1452 C CA . ASP A 1 186 ? -20.638 -5.387 4.510 1.00 84.50 186 ASP A CA 1
ATOM 1453 C C . ASP A 1 186 ? -21.019 -6.760 5.077 1.00 84.50 186 ASP A C 1
ATOM 1455 O O . ASP A 1 186 ? -20.284 -7.740 4.967 1.00 84.50 186 ASP A O 1
ATOM 1459 N N . ALA A 1 187 ? -22.240 -6.871 5.603 1.00 84.56 187 ALA A N 1
ATOM 1460 C CA . ALA A 1 187 ? -22.758 -8.126 6.150 1.00 84.56 187 ALA A CA 1
ATOM 1461 C C . ALA A 1 187 ? -22.845 -9.276 5.123 1.00 84.56 187 ALA A C 1
ATOM 1463 O O . ALA A 1 187 ? -22.923 -10.440 5.514 1.00 84.56 187 ALA A O 1
ATOM 1464 N N . SER A 1 188 ? -22.872 -8.965 3.823 1.00 85.06 188 SER A N 1
ATOM 1465 C CA . SER A 1 188 ? -22.906 -9.951 2.738 1.00 85.06 188 SER A CA 1
ATOM 1466 C C . SER A 1 188 ? -21.522 -10.346 2.226 1.00 85.06 188 SER A C 1
ATOM 1468 O O . SER A 1 188 ? -21.417 -11.325 1.484 1.00 85.06 188 SER A O 1
ATOM 1470 N N . LEU A 1 189 ? -20.477 -9.616 2.638 1.00 84.06 189 LEU A N 1
ATOM 1471 C CA . LEU A 1 189 ? -19.102 -9.769 2.166 1.00 84.06 189 LEU A CA 1
ATOM 1472 C C . LEU A 1 189 ? -19.000 -9.742 0.627 1.00 84.06 189 LEU A C 1
ATOM 1474 O O . LEU A 1 189 ? -18.232 -10.512 0.042 1.00 84.06 189 LEU A O 1
ATOM 1478 N N . ASP A 1 190 ? -19.779 -8.881 -0.045 1.00 81.62 190 ASP A N 1
ATOM 1479 C CA . ASP A 1 190 ? -19.710 -8.754 -1.503 1.00 81.62 190 ASP A CA 1
ATOM 1480 C C . ASP A 1 190 ? -18.348 -8.176 -1.914 1.00 81.62 190 ASP A C 1
ATOM 1482 O O . ASP A 1 190 ? -17.942 -7.085 -1.518 1.00 81.62 190 ASP A O 1
ATOM 1486 N N . THR A 1 191 ? -17.628 -8.924 -2.746 1.00 77.38 191 THR A N 1
ATOM 1487 C CA . THR A 1 191 ? -16.293 -8.563 -3.236 1.00 77.38 191 THR A CA 1
ATOM 1488 C C . THR A 1 191 ? -16.319 -7.984 -4.648 1.00 77.38 191 THR A C 1
ATOM 1490 O O . THR A 1 191 ? -15.266 -7.635 -5.184 1.00 77.38 191 THR A O 1
ATOM 1493 N N . ARG A 1 192 ? -17.499 -7.818 -5.266 1.00 77.25 192 ARG A N 1
ATOM 1494 C CA . ARG A 1 192 ? -17.621 -7.261 -6.623 1.00 77.25 192 ARG A CA 1
ATOM 1495 C C . ARG A 1 192 ? -16.968 -5.883 -6.740 1.00 77.25 192 ARG A C 1
ATOM 1497 O O . ARG A 1 192 ? -16.260 -5.635 -7.713 1.00 77.25 192 ARG A O 1
ATOM 1504 N N . PHE A 1 193 ? -17.111 -5.033 -5.720 1.00 80.00 193 PHE A N 1
ATOM 1505 C CA . PHE A 1 193 ? -16.485 -3.708 -5.714 1.00 80.00 193 PHE A CA 1
ATOM 1506 C C . PHE A 1 193 ? -14.949 -3.781 -5.742 1.00 80.00 193 PHE A C 1
ATOM 1508 O O . PHE A 1 193 ? -14.313 -2.906 -6.326 1.00 80.00 193 PHE A O 1
ATOM 1515 N N . LEU A 1 194 ? -14.338 -4.814 -5.143 1.00 77.38 194 LEU A N 1
ATOM 1516 C CA . LEU A 1 194 ? -12.890 -5.026 -5.223 1.00 77.38 194 LEU A CA 1
ATOM 1517 C C . LEU A 1 194 ? -12.503 -5.300 -6.674 1.00 77.38 194 LEU A C 1
ATOM 1519 O O . LEU A 1 194 ? -11.573 -4.681 -7.181 1.00 77.38 194 LEU A O 1
ATOM 1523 N N . GLY A 1 195 ? -13.255 -6.161 -7.364 1.00 73.50 195 GLY A N 1
ATOM 1524 C CA . GLY A 1 195 ? -13.071 -6.426 -8.792 1.00 73.50 195 GLY A CA 1
ATOM 1525 C C . GLY A 1 195 ? -13.138 -5.159 -9.651 1.00 73.50 195 GLY A C 1
ATOM 1526 O O . GLY A 1 195 ? -12.275 -4.967 -10.510 1.00 73.50 195 GLY A O 1
ATOM 1527 N N . ASP A 1 196 ? -14.101 -4.277 -9.381 1.00 79.31 196 ASP A N 1
ATOM 1528 C CA . ASP A 1 196 ? -14.248 -2.993 -10.079 1.00 79.31 196 ASP A CA 1
ATOM 1529 C C . ASP A 1 196 ? -13.066 -2.052 -9.782 1.00 79.31 196 ASP A C 1
ATOM 1531 O O . ASP A 1 196 ? -12.456 -1.499 -10.700 1.00 79.31 196 ASP A O 1
ATOM 1535 N N . LEU A 1 197 ? -12.651 -1.946 -8.513 1.00 79.88 197 LEU A N 1
ATOM 1536 C CA . LEU A 1 197 ? -11.475 -1.164 -8.119 1.00 79.88 197 LEU A CA 1
ATOM 1537 C C . LEU A 1 197 ? -10.206 -1.655 -8.826 1.00 79.88 197 LEU A C 1
ATOM 1539 O O . LEU A 1 197 ? -9.446 -0.845 -9.349 1.00 79.88 197 LEU A O 1
ATOM 1543 N N . TYR A 1 198 ? -9.985 -2.968 -8.916 1.00 73.38 198 TYR A N 1
ATOM 1544 C CA . TYR A 1 198 ? -8.849 -3.524 -9.659 1.00 73.38 198 TYR A CA 1
ATOM 1545 C C . TYR A 1 198 ? -8.805 -3.046 -11.113 1.00 73.38 198 TYR A C 1
ATOM 1547 O O . TYR A 1 198 ? -7.729 -2.740 -11.631 1.00 73.38 198 TYR A O 1
ATOM 1555 N N . GLN A 1 199 ? -9.961 -2.974 -11.773 1.00 72.44 199 GLN A N 1
ATOM 1556 C CA . GLN A 1 199 ? -10.043 -2.529 -13.161 1.00 72.44 199 GLN A CA 1
ATOM 1557 C C . GLN A 1 199 ? -9.834 -1.025 -13.314 1.00 72.44 199 GLN A C 1
ATOM 1559 O O . GLN A 1 199 ? -9.267 -0.592 -14.319 1.00 72.44 199 GLN A O 1
ATOM 1564 N N . ASP A 1 200 ? -10.306 -0.242 -12.349 1.00 78.88 200 ASP A N 1
ATOM 1565 C CA . ASP A 1 200 ? -10.350 1.212 -12.457 1.00 78.88 200 ASP A CA 1
ATOM 1566 C C . ASP A 1 200 ? -9.088 1.894 -11.917 1.00 78.88 200 ASP A C 1
ATOM 1568 O O . ASP A 1 200 ? -8.811 3.037 -12.278 1.00 78.88 200 ASP A O 1
ATOM 1572 N N . LEU A 1 201 ? -8.272 1.224 -11.098 1.00 74.94 201 LEU A N 1
ATOM 1573 C CA . LEU A 1 201 ? -7.076 1.841 -10.511 1.00 74.94 201 LEU A CA 1
ATOM 1574 C C . LEU A 1 201 ? -5.957 2.138 -11.513 1.00 74.94 201 LEU A C 1
ATOM 1576 O O . LEU A 1 201 ? -5.144 3.027 -11.255 1.00 74.94 201 LEU A O 1
ATOM 1580 N N . SER A 1 202 ? -5.893 1.439 -12.650 1.00 64.19 202 SER A N 1
ATOM 1581 C CA . SER A 1 202 ? -4.904 1.750 -13.685 1.00 64.19 202 SER A CA 1
ATOM 1582 C C . SER A 1 202 ? -5.313 1.262 -15.072 1.00 64.19 202 SER A C 1
ATOM 1584 O O . SER A 1 202 ? -5.288 0.067 -15.370 1.00 64.19 202 SER A O 1
ATOM 1586 N N . ASP A 1 203 ? -5.562 2.216 -15.973 1.00 62.72 203 ASP A N 1
ATOM 1587 C CA . ASP A 1 203 ? -5.709 1.968 -17.413 1.00 62.72 203 ASP A CA 1
ATOM 1588 C C . ASP A 1 203 ? -4.483 1.263 -18.009 1.00 62.72 203 ASP A C 1
ATOM 1590 O O . ASP A 1 203 ? -4.602 0.503 -18.973 1.00 62.72 203 ASP A O 1
ATOM 1594 N N . PHE A 1 204 ? -3.296 1.514 -17.451 1.00 56.41 204 PHE A N 1
ATOM 1595 C CA . PHE A 1 204 ? -2.054 0.884 -17.878 1.00 56.41 204 PHE A CA 1
ATOM 1596 C C . PHE A 1 204 ? -1.996 -0.587 -17.448 1.00 56.41 204 PHE A C 1
ATOM 1598 O O . PHE A 1 204 ? -1.704 -1.442 -18.282 1.00 56.41 204 PHE A O 1
ATOM 1605 N N . ALA A 1 205 ? -2.364 -0.914 -16.202 1.00 52.31 205 ALA A N 1
ATOM 1606 C CA . ALA A 1 205 ? -2.467 -2.303 -15.742 1.00 52.31 205 ALA A CA 1
ATOM 1607 C C . ALA A 1 205 ? -3.555 -3.069 -16.515 1.00 52.31 205 ALA A C 1
ATOM 1609 O O . ALA A 1 205 ? -3.320 -4.185 -16.984 1.00 52.31 205 ALA A O 1
ATOM 1610 N N . LYS A 1 206 ? -4.705 -2.423 -16.750 1.00 58.19 206 LYS A N 1
ATOM 1611 C CA . LYS A 1 206 ? -5.813 -2.947 -17.560 1.00 58.19 206 LYS A CA 1
ATOM 1612 C C . LYS A 1 206 ? -5.375 -3.287 -18.988 1.00 58.19 206 LYS A C 1
ATOM 1614 O O . LYS A 1 206 ? -5.723 -4.350 -19.497 1.00 58.19 206 LYS A O 1
ATOM 1619 N N . LYS A 1 207 ? -4.576 -2.419 -19.624 1.00 54.56 207 LYS A N 1
ATO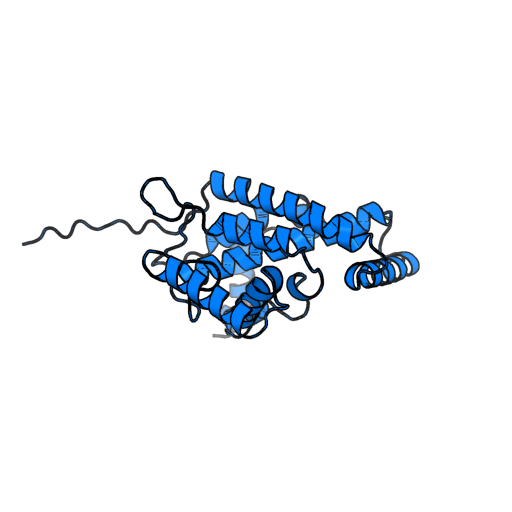M 1620 C CA . LYS A 1 207 ? -4.074 -2.608 -20.999 1.00 54.56 207 LYS A CA 1
ATOM 1621 C C . LYS A 1 207 ? -2.886 -3.570 -21.098 1.00 54.56 207 LYS A C 1
ATOM 1623 O O . LYS A 1 207 ? -2.848 -4.360 -22.034 1.00 54.56 207 LYS A O 1
ATOM 1628 N N . LYS A 1 208 ? -1.919 -3.509 -20.175 1.00 47.38 208 LYS A N 1
ATOM 1629 C CA . LYS A 1 208 ? -0.667 -4.290 -20.239 1.00 47.38 208 LYS A CA 1
ATOM 1630 C C . LYS A 1 208 ? -0.842 -5.733 -19.749 1.00 47.38 208 LYS A C 1
ATOM 1632 O O . LYS A 1 208 ? -0.178 -6.614 -20.283 1.00 47.38 208 LYS A O 1
ATOM 1637 N N . TYR A 1 209 ? -1.747 -5.986 -18.798 1.00 45.56 209 TYR A N 1
ATOM 1638 C CA . TYR A 1 209 ? -1.936 -7.315 -18.187 1.00 45.56 209 TYR A CA 1
ATOM 1639 C C . TYR A 1 209 ? -3.283 -7.969 -18.486 1.00 45.56 209 TYR A C 1
ATOM 1641 O O . TYR A 1 209 ? -3.568 -9.032 -17.944 1.00 45.56 209 TYR A O 1
ATOM 1649 N N . ALA A 1 210 ? -4.097 -7.358 -19.356 1.00 44.38 210 ALA A N 1
ATOM 1650 C CA . ALA A 1 210 ? -5.398 -7.886 -19.765 1.00 44.38 210 ALA A CA 1
ATOM 1651 C C . ALA A 1 210 ? -6.273 -8.307 -18.568 1.00 44.38 210 ALA A C 1
ATOM 1653 O O . ALA A 1 210 ? -6.928 -9.345 -18.603 1.00 44.38 210 ALA A O 1
ATOM 1654 N N . LEU A 1 211 ? -6.288 -7.481 -17.513 1.00 44.19 211 LEU A N 1
ATOM 1655 C CA . LEU A 1 211 ? -7.083 -7.664 -16.290 1.00 44.19 211 LEU A CA 1
ATOM 1656 C C . LEU A 1 211 ? -8.574 -7.367 -16.542 1.00 44.19 211 LEU A C 1
ATOM 1658 O O . LEU A 1 211 ? -9.211 -6.586 -15.838 1.00 44.19 211 LEU A O 1
ATOM 1662 N N . LEU A 1 212 ? -9.124 -7.945 -17.606 1.00 41.34 212 LEU A N 1
ATOM 1663 C CA . LEU A 1 212 ? -10.556 -8.006 -17.842 1.00 41.34 212 LEU A CA 1
ATOM 1664 C C . LEU A 1 212 ? -11.089 -9.185 -17.033 1.00 41.34 212 LEU A C 1
ATOM 1666 O O . LEU A 1 212 ? -10.536 -10.281 -17.097 1.00 41.34 212 LEU A O 1
ATOM 1670 N N . GLN A 1 213 ? -12.156 -8.950 -16.269 1.00 36.12 213 GLN A N 1
ATOM 1671 C CA . GLN A 1 213 ? -12.885 -10.037 -15.619 1.00 36.12 213 GLN A CA 1
ATOM 1672 C C . GLN A 1 213 ? -13.280 -11.061 -16.682 1.00 36.12 213 GLN A C 1
ATOM 1674 O O . GLN A 1 213 ? -13.726 -10.686 -17.774 1.00 36.12 213 GLN A O 1
ATOM 1679 N N . THR A 1 214 ? -13.113 -12.343 -16.365 1.00 40.34 214 THR A N 1
ATOM 1680 C CA . THR A 1 214 ? -13.679 -13.408 -17.185 1.00 40.34 214 THR A CA 1
ATOM 1681 C C . THR A 1 214 ? -15.192 -13.194 -17.182 1.00 40.34 214 THR A C 1
ATOM 1683 O O . THR A 1 214 ? -15.792 -13.157 -16.109 1.00 40.34 214 THR A O 1
ATOM 1686 N N . PRO A 1 215 ? -15.837 -12.973 -18.339 1.00 40.78 215 PRO A N 1
ATOM 1687 C CA . PRO A 1 215 ? -17.281 -12.808 -18.368 1.00 40.78 215 PRO A CA 1
ATOM 1688 C C . PRO A 1 215 ? -17.949 -14.018 -17.712 1.00 40.78 215 PRO A C 1
ATOM 1690 O O . PRO A 1 215 ? -17.523 -15.143 -17.961 1.00 40.78 215 PRO A O 1
ATOM 1693 N N . VAL A 1 216 ? -19.006 -13.797 -16.928 1.00 48.25 216 VAL A N 1
ATOM 1694 C CA . VAL A 1 216 ? -19.676 -14.849 -16.136 1.00 48.25 216 VAL A CA 1
ATOM 1695 C C . VAL A 1 216 ? -20.006 -16.094 -16.975 1.00 48.25 216 VAL A C 1
ATOM 1697 O O . VAL A 1 216 ? -19.803 -17.212 -16.521 1.00 48.25 216 VAL A O 1
ATOM 1700 N N . PHE A 1 217 ? -20.386 -15.926 -18.247 1.00 42.34 217 PHE A N 1
ATOM 1701 C CA . PHE A 1 217 ? -20.674 -17.054 -19.145 1.00 42.34 217 PHE A CA 1
ATOM 1702 C C . PHE A 1 217 ? -19.455 -17.952 -19.447 1.00 42.34 217 PHE A C 1
ATOM 1704 O O . PHE A 1 217 ? -19.618 -19.125 -19.771 1.00 42.34 217 PHE A O 1
ATOM 1711 N N . VAL A 1 218 ? -18.233 -17.417 -19.378 1.00 47.97 218 VAL A N 1
ATOM 1712 C CA . VAL A 1 218 ? -16.987 -18.177 -19.568 1.00 47.97 218 VAL A CA 1
ATOM 1713 C C . VAL A 1 218 ? -16.606 -18.913 -18.281 1.00 47.97 218 VAL A C 1
ATOM 1715 O O . VAL A 1 218 ? -16.147 -20.050 -18.362 1.00 47.97 218 VAL A O 1
ATOM 1718 N N . GLU A 1 219 ? -16.842 -18.319 -17.106 1.00 50.44 219 GLU A N 1
ATOM 1719 C CA . GLU A 1 219 ? -16.684 -19.015 -15.819 1.00 50.44 219 GLU A CA 1
ATOM 1720 C C . GLU A 1 219 ? -17.679 -20.175 -15.695 1.00 50.44 219 GLU A C 1
ATOM 1722 O O . GLU A 1 219 ? -17.267 -21.304 -15.429 1.00 50.44 219 GLU A O 1
ATOM 1727 N N . GLU A 1 220 ? -18.960 -19.932 -15.989 1.00 58.34 220 GLU A N 1
ATOM 1728 C CA . GLU A 1 220 ? -20.007 -20.961 -16.016 1.00 58.34 220 GLU A CA 1
ATOM 1729 C C . GLU A 1 220 ? -19.669 -22.083 -17.007 1.00 58.34 220 GLU A C 1
ATOM 1731 O O . GLU A 1 220 ? -19.763 -23.256 -16.660 1.00 58.34 220 GLU A O 1
ATOM 1736 N N . PHE A 1 221 ? -19.177 -21.752 -18.207 1.00 55.25 221 PHE A N 1
ATOM 1737 C CA . PHE A 1 221 ? -18.763 -22.747 -19.201 1.00 55.25 221 PHE A CA 1
ATOM 1738 C C . PHE A 1 221 ? -17.594 -23.628 -18.730 1.00 55.25 221 PHE A C 1
ATOM 1740 O O . PHE A 1 221 ? -17.575 -24.833 -18.998 1.00 55.25 221 PHE A O 1
ATOM 1747 N N . ILE A 1 222 ? -16.604 -23.051 -18.040 1.00 57.72 222 ILE A N 1
ATOM 1748 C CA . ILE A 1 222 ? -15.470 -23.810 -17.497 1.00 57.72 222 ILE A CA 1
ATOM 1749 C C . ILE A 1 222 ? -15.937 -24.698 -16.342 1.00 57.72 222 ILE A C 1
ATOM 1751 O O . ILE A 1 222 ? -15.575 -25.877 -16.306 1.00 57.72 222 ILE A O 1
ATOM 1755 N N . LEU A 1 223 ? -16.763 -24.179 -15.433 1.00 63.81 223 LEU A N 1
ATOM 1756 C CA . LEU A 1 223 ? -17.314 -24.945 -14.313 1.00 63.81 223 LEU A CA 1
ATOM 1757 C C . LEU A 1 223 ? -18.188 -26.111 -14.802 1.00 63.81 223 LEU A C 1
ATOM 1759 O O . LEU A 1 223 ? -17.973 -27.243 -14.364 1.00 63.81 223 LEU A O 1
ATOM 1763 N N . ASP A 1 224 ? -19.046 -25.887 -15.801 1.00 58.66 224 ASP A N 1
ATOM 1764 C CA . ASP A 1 224 ? -19.882 -26.920 -16.431 1.00 58.66 224 ASP A CA 1
ATOM 1765 C C . ASP A 1 224 ? -19.084 -28.039 -17.106 1.00 58.66 224 ASP A C 1
ATOM 1767 O O . ASP A 1 224 ? -19.579 -29.157 -17.266 1.00 58.66 224 ASP A O 1
ATOM 1771 N N . ARG A 1 225 ? -17.846 -27.767 -17.526 1.00 53.12 225 ARG A N 1
ATOM 1772 C CA . ARG A 1 225 ? -16.984 -28.751 -18.199 1.00 53.12 225 ARG A CA 1
ATOM 1773 C C . ARG A 1 225 ? -15.897 -29.347 -17.322 1.00 53.12 225 ARG A C 1
ATOM 1775 O O . ARG A 1 225 ? -15.236 -30.278 -17.777 1.00 53.12 225 ARG A O 1
ATOM 1782 N N . THR A 1 226 ? -15.718 -28.860 -16.097 1.00 58.41 226 THR A N 1
ATOM 1783 C CA . THR A 1 226 ? -14.633 -29.320 -15.216 1.00 58.41 226 THR A CA 1
ATOM 1784 C C . THR A 1 226 ? -15.113 -29.751 -13.836 1.00 58.41 226 THR A C 1
ATOM 1786 O O . THR A 1 226 ? -14.725 -30.824 -13.386 1.00 58.41 226 THR A O 1
ATOM 1789 N N . LEU A 1 227 ? -15.975 -28.967 -13.186 1.00 42.03 227 LEU A N 1
ATOM 1790 C CA . LEU A 1 227 ? -16.401 -29.181 -11.802 1.00 42.03 227 LEU A CA 1
ATOM 1791 C C . LEU A 1 227 ? -17.750 -29.908 -11.726 1.00 42.03 227 LEU A C 1
ATOM 1793 O O . LEU A 1 227 ? -17.858 -30.892 -11.004 1.00 42.03 227 LEU A O 1
ATOM 1797 N N . THR A 1 228 ? -18.741 -29.514 -12.529 1.00 52.50 228 THR A N 1
ATOM 1798 C CA . THR A 1 228 ? -20.060 -30.176 -12.581 1.00 52.50 228 THR A CA 1
ATOM 1799 C C . THR A 1 228 ? -20.007 -31.639 -13.060 1.00 52.50 228 THR A C 1
ATOM 1801 O O . THR A 1 228 ? -20.754 -32.449 -12.527 1.00 52.50 228 THR A O 1
ATOM 1804 N N . PRO A 1 229 ? -19.132 -32.045 -14.007 1.00 53.59 229 PRO A N 1
ATOM 1805 C CA . PRO A 1 229 ? -18.990 -33.455 -14.391 1.00 53.59 229 PRO A CA 1
ATOM 1806 C C . PRO A 1 229 ? -18.200 -34.309 -13.385 1.00 53.59 229 PRO A C 1
ATOM 1808 O O . PRO A 1 229 ? -18.109 -35.522 -13.572 1.00 53.59 229 PRO A O 1
ATOM 1811 N N . ALA A 1 230 ? -17.558 -33.685 -12.390 1.00 47.22 230 ALA A N 1
ATOM 1812 C CA . ALA A 1 230 ? -16.697 -34.346 -11.406 1.00 47.22 230 ALA A CA 1
ATOM 1813 C C . ALA A 1 230 ? -17.378 -34.567 -10.039 1.00 47.22 230 ALA A C 1
ATOM 1815 O O . ALA A 1 230 ? -16.774 -35.191 -9.163 1.00 47.22 230 ALA A O 1
ATOM 1816 N N . ILE A 1 231 ? -18.607 -34.066 -9.870 1.00 50.84 231 ILE A N 1
ATOM 1817 C CA . ILE A 1 231 ? -19.512 -34.297 -8.731 1.00 50.84 231 ILE A CA 1
ATOM 1818 C C . ILE A 1 231 ? -20.603 -35.270 -9.186 1.00 50.84 231 ILE A C 1
ATOM 1820 O O . ILE A 1 231 ? -20.931 -36.187 -8.401 1.00 50.84 231 ILE A O 1
#

pLDDT: mean 82.03, std 18.23, range [33.34, 98.19]

Foldseek 3Di:
DDPPPPPDFPAAAPDPVNLVVLLVLLVVQLVQLVVLLCDPVRPLVVVLVVVVVVCVVVVVDPDDSVVSVSLVSSQLSLLLSLLVVVLQLCQAAVVFPARQLAYWDVSRVRNVVVVVVVCVVPVVDALLVSSVVSLVRQCVDPVSVVSNPPPRSSNRRGGDRVSSVVSSVQQSDADPVRGTPHHRNGPVSDCVNSLVSSCSSDPSCCVVVVSDPDPVVNVVVVCVVPVVVVD